Protein 5XCT (pdb70)

Nearest PDB structures (foldseek):
  5xct-assembly1_A  TM=1.006E+00  e=2.597E-31  Mus musculus
  5xcr-assembly1_A  TM=9.543E-01  e=3.567E-28  Mus musculus
  5xcr-assembly2_D  TM=8.203E-01  e=6.217E-28  Mus musculus
  2zpk-assembly1_H  TM=1.005E+00  e=4.178E-23  Mus musculus
  2zpk-assembly2_I  TM=1.004E+00  e=6.164E-23  Mus musculus

Solvent-accessible surface area: 16335 Å² total; per-residue (Å²): 187,53,106,6,71,9,36,39,18,46,30,36,107,66,46,76,83,7,132,0,26,0,106,7,58,34,42,88,11,26,66,3,0,0,0,0,0,8,30,55,92,90,100,10,6,87,7,0,0,12,5,35,4,156,68,33,91,55,73,57,14,132,133,14,133,66,43,8,46,17,37,46,73,64,117,26,30,25,0,18,0,54,0,69,80,3,93,79,94,4,31,0,13,0,0,0,0,39,1,12,23,0,0,10,41,24,1,57,0,0,31,0,18,6,14,62,28,75,46,81,107,73,0,123,95,76,77,61,125,74,0,72,155,88,15,104,40,12,52,88,101,29,89,107,50,7,85,106,15,92,98,86,4,97,79,71,41,84,19,6,73,72,2,39,147,73,136,214,29,88,9,78,17,54,90,60,47,86,4,32,73,53,88,81,17,54,0,20,0,115,10,70,88,43,50,5,64,86,72,16,44,0,0,0,1,17,20,59,97,58,23,61,4,60,4,6,1,4,21,11,103,84,109,8,98,82,17,47,106,46,6,57,8,43,64,80,153,86,45,0,0,0,25,0,84,18,0,68,21,55,2,88,10,53,0,7,0,0,0,5,36,100,90,67,7,23,18,0,54,8,0,129,3,58,8,99,61,58,86,71,97,130,54,2,92,99,76,72,49,113,70,0,93,139,96,36,126,42,16,51,88,74,16,92,29,16,7,68,15,28,102,15,77,7,92,20,92,62,65,6,2,71,45,1,46,149,66,139,112,28,80,12,24,109

Secondary structure (DSSP, 8-state):
--EEEEPPPEEE-TT--EEEEEEEESS-GGGS-EEEEEE-TTS-EEEEEEE-TTT--EEE-GGGTTTEEEEEEGGGTEEEEEE-S--GGG-EEEEEEE-SSS-SEE---EEEEE---TTHHHHTTS-HHHHHHHHHHHHHHHHHHHHHHHHHHHHHHHHHHHHHHT-/---EEE-SEEEE-TT-EEEEEEEETTS---GGG--EEEEEETTTEEEEEEETTTEEPTT--TTEEEEEETTEEEEEEES--GGG-EEEEEEEE-SS-EEE---EEEEESS----GGGGGS-HHHHHHHHHHHHHHHHHHHHHHHHHHHHHHHHHHHHHHT-/---S--

Structure (mmCIF, N/CA/C/O backbone):
data_5XCT
#
_entry.id   5XCT
#
_cell.length_a   49.100
_cell.length_b   55.159
_cell.length_c   62.484
_cell.angle_alpha   90.00
_cell.angle_beta   93.16
_cell.angle_gamma   90.00
#
_symmetry.space_group_name_H-M   'P 1 21 1'
#
loop_
_entity.id
_entity.type
_entity.pdbx_description
1 polymer 'VH(S112C)-SARAH chimera'
2 polymer VL-SARAH(S37C)chimera
3 polymer 'C8 peptide'
4 non-polymer 'CHLORIDE ION'
5 water water
#
loop_
_atom_site.group_PDB
_atom_site.id
_atom_site.type_symbol
_atom_site.label_atom_id
_atom_site.label_alt_id
_atom_site.label_comp_id
_atom_site.label_asym_id
_atom_site.label_entity_id
_atom_site.label_seq_id
_atom_site.pdbx_PDB_ins_code
_atom_site.Cartn_x
_atom_site.Cartn_y
_atom_site.Cartn_z
_atom_site.occupancy
_atom_site.B_iso_or_equiv
_atom_site.auth_seq_id
_atom_site.auth_comp_id
_atom_site.auth_asym_id
_atom_site.auth_atom_id
_atom_site.pdbx_PDB_model_num
ATOM 1 N N . GLN A 1 2 ? 12.780 17.739 5.650 1.00 44.16 1 GLN A N 1
ATOM 2 C CA . GLN A 1 2 ? 11.624 18.616 5.559 1.00 46.06 1 GLN A CA 1
ATOM 3 C C . GLN A 1 2 ? 10.347 17.886 5.976 1.00 38.95 1 GLN A C 1
ATOM 4 O O . GLN A 1 2 ? 9.421 18.507 6.492 1.00 42.85 1 GLN A O 1
ATOM 10 N N . ILE A 1 3 ? 10.294 16.572 5.752 1.00 28.74 2 ILE A N 1
ATOM 11 C CA . ILE A 1 3 ? 9.191 15.780 6.299 1.00 23.31 2 ILE A CA 1
ATOM 12 C C . ILE A 1 3 ? 9.365 15.642 7.801 1.00 19.24 2 ILE A C 1
ATOM 13 O O . ILE A 1 3 ? 10.431 15.227 8.291 1.00 20.68 2 ILE A O 1
ATOM 18 N N A GLN A 1 4 ? 8.320 15.997 8.543 0.56 17.40 3 GLN A N 1
ATOM 19 N N B GLN A 1 4 ? 8.314 15.976 8.543 0.44 17.94 3 GLN A N 1
ATOM 20 C CA A GLN A 1 4 ? 8.358 15.889 9.992 0.56 18.95 3 GLN A CA 1
ATOM 21 C CA B GLN A 1 4 ? 8.360 15.888 9.994 0.44 19.48 3 GLN A CA 1
ATOM 22 C C A GLN A 1 4 ? 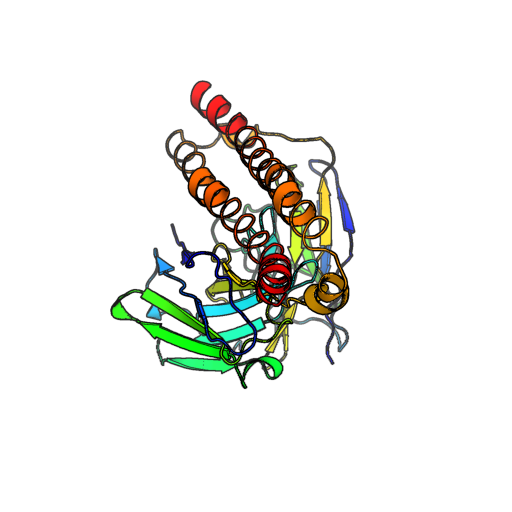7.050 15.314 10.506 0.56 15.90 3 GLN A C 1
ATOM 23 C C B GLN A 1 4 ? 7.049 15.339 10.526 0.44 16.03 3 GLN A C 1
ATOM 24 O O A GLN A 1 4 ? 5.973 15.628 9.988 0.56 16.08 3 GLN A O 1
ATOM 25 O O B GLN A 1 4 ? 5.970 15.693 10.039 0.44 16.02 3 GLN A O 1
ATOM 36 N N . LEU A 1 5 ? 7.152 14.474 11.530 1.00 13.44 4 LEU A N 1
ATOM 37 C CA . LEU A 1 5 ? 5.9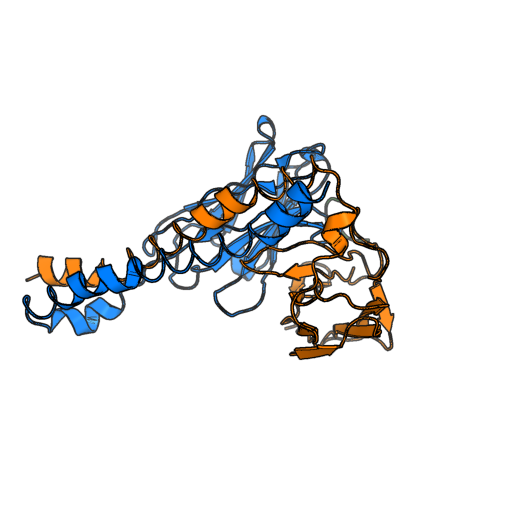93 13.986 12.271 1.00 12.55 4 LEU A CA 1
ATOM 38 C C . LEU A 1 5 ? 6.177 14.443 13.707 1.00 11.74 4 LEU A C 1
ATOM 39 O O . LEU A 1 5 ? 7.186 14.092 14.335 1.00 13.27 4 LEU A O 1
ATOM 44 N N . VAL A 1 6 ? 5.253 15.259 14.209 1.00 11.81 5 VAL A N 1
ATOM 45 C CA . VAL A 1 6 ? 5.392 15.847 15.536 1.00 12.32 5 VAL A CA 1
ATOM 46 C C . VAL A 1 6 ? 4.266 15.318 16.406 1.00 12.33 5 VAL A C 1
ATOM 47 O O . VAL A 1 6 ? 3.084 15.545 16.107 1.00 12.52 5 VAL A O 1
ATOM 51 N N . GLN A 1 7 ? 4.614 14.620 17.479 1.00 11.84 6 GLN A N 1
ATOM 52 C CA . GLN A 1 7 ? 3.612 14.027 18.348 1.00 12.37 6 GLN A CA 1
ATOM 53 C C . GLN A 1 7 ? 3.318 14.910 19.543 1.00 12.11 6 GLN A C 1
ATOM 54 O O . GLN A 1 7 ? 4.125 15.753 19.933 1.00 13.91 6 GLN A O 1
ATOM 60 N N . SER A 1 8 ? 2.149 14.691 20.125 1.00 12.84 7 SER A N 1
ATOM 61 C CA . SER A 1 8 ? 1.773 15.385 21.346 1.00 13.52 7 SER A CA 1
ATOM 62 C C . SER A 1 8 ? 2.640 14.936 22.529 1.00 14.16 7 SER A C 1
ATOM 63 O O . SER A 1 8 ? 3.349 13.923 22.490 1.00 14.20 7 SER A O 1
ATOM 66 N N . GLY A 1 9 ? 2.553 15.709 23.614 1.00 15.74 8 GLY A N 1
ATOM 67 C CA . GLY A 1 9 ? 3.441 15.553 24.755 1.00 16.73 8 GLY A CA 1
ATOM 68 C C . GLY A 1 9 ? 3.106 14.348 25.608 1.00 16.05 8 GLY A C 1
ATOM 69 O O . GLY A 1 9 ? 2.074 13.671 25.454 1.00 16.15 8 GLY A O 1
ATOM 70 N N . PRO A 1 10 ? 3.978 14.082 26.576 1.00 18.09 9 PRO A N 1
ATOM 71 C CA . PRO A 1 10 ? 3.774 12.926 27.457 1.00 18.90 9 PRO A CA 1
ATOM 72 C C . PRO A 1 10 ? 2.486 13.047 28.250 1.00 18.77 9 PRO A C 1
ATOM 73 O O . PRO A 1 10 ? 2.026 14.142 28.581 1.00 19.17 9 PRO A O 1
ATOM 77 N N . GLU A 1 11 ? 1.911 11.890 28.548 1.00 19.68 10 GLU A N 1
ATOM 78 C CA . GLU A 1 11 ? 0.664 11.803 29.288 1.00 21.40 10 GLU A CA 1
ATOM 79 C C . GLU A 1 11 ? 0.853 10.887 30.476 1.00 20.84 10 GLU A C 1
ATOM 80 O O . GLU A 1 11 ? 1.520 9.855 30.375 1.00 21.12 10 GLU A O 1
ATOM 86 N N . VAL A 1 12 ? 0.243 11.253 31.592 1.00 20.50 11 VAL A N 1
ATOM 87 C CA . VAL A 1 12 ? 0.246 10.418 32.778 1.00 22.05 11 VAL A CA 1
ATOM 88 C C . VAL A 1 12 ? -1.203 10.171 33.180 1.00 22.58 11 VAL A C 1
ATOM 89 O O . VAL A 1 12 ? -2.025 11.096 33.182 1.00 23.40 11 VAL A O 1
ATOM 93 N N . GLN A 1 13 ? -1.527 8.911 33.446 1.00 22.43 12 GLN A N 1
ATOM 94 C CA . GLN A 1 13 ? -2.915 8.519 33.643 1.00 23.26 12 GLN A CA 1
ATOM 95 C C . GLN A 1 13 ? -2.974 7.404 34.670 1.00 25.43 12 GLN A C 1
ATOM 96 O O . GLN A 1 13 ? -1.960 6.811 35.036 1.00 26.29 12 GLN A O 1
ATOM 102 N N . LYS A 1 14 ? -4.182 7.111 35.115 1.00 26.63 13 LYS A N 1
ATOM 103 C CA . LYS A 1 14 ? -4.429 6.004 36.022 1.00 27.70 13 LYS A CA 1
ATOM 104 C C . LYS A 1 14 ? -5.084 4.859 35.266 1.00 24.52 13 LYS A C 1
ATOM 105 O O . LYS A 1 14 ? -5.691 5.069 34.210 1.00 22.88 13 LYS A O 1
ATOM 111 N N . PRO A 1 15 ? -4.962 3.628 35.763 1.00 24.17 14 PRO A N 1
ATOM 112 C CA . PRO A 1 15 ? -5.605 2.493 35.095 1.00 23.92 14 PRO A CA 1
ATOM 113 C C . PRO A 1 15 ? -7.090 2.748 34.885 1.00 23.25 14 PRO A C 1
ATOM 114 O O . PRO A 1 15 ? -7.765 3.340 35.731 1.00 23.79 14 PRO A O 1
ATOM 118 N N . GLY A 1 16 ? -7.600 2.294 33.736 1.00 23.40 15 GLY A N 1
ATOM 119 C CA . GLY A 1 16 ? -8.987 2.479 33.380 1.00 23.11 15 GLY A CA 1
ATOM 120 C C . GLY A 1 16 ? -9.291 3.748 32.616 1.00 23.88 15 GLY A C 1
ATOM 121 O O . GLY A 1 16 ? -10.387 3.866 32.060 1.00 24.29 15 GLY A O 1
ATOM 122 N N . GLU A 1 17 ? -8.362 4.696 32.556 1.00 23.95 16 GLU A N 1
ATOM 123 C CA . GLU A 1 17 ? -8.611 5.942 31.843 1.00 25.43 16 GLU A CA 1
ATOM 124 C C . GLU A 1 17 ? -8.347 5.787 30.342 1.00 23.15 16 GLU A C 1
ATOM 125 O O . GLU A 1 17 ? -7.945 4.727 29.853 1.00 21.29 16 GLU A O 1
ATOM 131 N N . THR A 1 18 ? -8.592 6.866 29.598 1.00 22.54 17 THR A N 1
ATOM 132 C CA . THR A 1 18 ? -8.412 6.903 28.150 1.00 21.75 17 THR A CA 1
ATOM 133 C C . THR A 1 18 ? -7.441 8.023 27.798 1.00 20.83 17 THR A C 1
ATOM 134 O O . THR A 1 18 ? -7.427 9.073 28.451 1.00 23.47 17 THR A O 1
ATOM 138 N N . VAL A 1 19 ? -6.609 7.792 26.780 1.00 18.11 18 VAL A N 1
ATOM 139 C CA . VAL A 1 19 ? -5.710 8.814 26.266 1.00 17.62 18 VAL A CA 1
ATOM 140 C C . VAL A 1 19 ? -5.848 8.914 24.749 1.00 15.52 18 VAL A C 1
ATOM 141 O O . VAL A 1 19 ? -6.231 7.956 24.069 1.00 15.88 18 VAL A O 1
ATOM 145 N N . ARG A 1 20 ? -5.548 10.099 24.225 1.00 15.46 19 ARG A N 1
ATOM 146 C CA . ARG A 1 20 ? -5.496 10.334 22.790 1.00 14.88 19 ARG A CA 1
ATOM 147 C C . ARG A 1 20 ? -4.153 10.974 22.478 1.00 15.67 19 ARG A C 1
ATOM 148 O O . ARG A 1 20 ? -3.807 12.005 23.058 1.00 18.78 19 ARG A O 1
ATOM 156 N N . ILE A 1 21 ? -3.390 10.351 21.591 1.00 14.02 20 ILE A N 1
ATOM 157 C CA . ILE A 1 21 ? -2.070 10.832 21.180 1.00 13.45 20 ILE A CA 1
ATOM 158 C C . ILE A 1 21 ? -2.206 11.348 19.759 1.00 13.26 20 ILE A C 1
ATOM 159 O O . ILE A 1 21 ? -2.819 10.684 18.923 1.00 13.69 20 ILE A O 1
ATOM 164 N N A SER A 1 22 ? -1.636 12.514 19.475 0.79 12.60 21 SER A N 1
ATOM 165 N N B SER A 1 22 ? -1.612 12.504 19.485 0.21 12.79 21 SER A N 1
ATOM 166 C CA A SER A 1 22 ? -1.685 13.037 18.118 0.79 12.58 21 SER A CA 1
ATOM 167 C CA B SER A 1 22 ? -1.632 13.094 18.157 0.21 13.45 21 SER A CA 1
ATOM 168 C C A SER A 1 22 ? -0.319 12.974 17.448 0.79 11.78 21 SER A C 1
ATOM 169 C C B SER A 1 22 ? -0.307 12.865 17.443 0.21 12.77 21 SER A C 1
ATOM 170 O O A SER A 1 22 ? 0.741 12.992 18.100 0.79 11.99 21 SER A O 1
ATOM 171 O O B SER A 1 22 ? 0.741 12.650 18.062 0.21 12.50 21 SER A O 1
ATOM 176 N N . CYS A 1 23 ? -0.371 12.931 16.116 1.00 11.53 22 CYS A N 1
ATOM 177 C CA . CYS A 1 23 ? 0.805 12.855 15.255 1.00 12.11 22 CYS A CA 1
ATOM 178 C C . CYS A 1 23 ? 0.513 13.800 14.096 1.00 12.50 22 CYS A C 1
ATOM 179 O O . CYS A 1 23 ? -0.297 13.471 13.220 1.00 12.57 22 CYS A O 1
ATOM 182 N N A LYS A 1 24 ? 1.142 14.974 14.095 0.71 11.99 23 LYS A N 1
ATOM 183 N N B LYS A 1 24 ? 1.163 14.961 14.082 0.29 14.50 23 LYS A N 1
ATOM 184 C CA A LYS A 1 24 ? 0.912 15.987 13.073 0.71 13.81 23 LYS A CA 1
ATOM 185 C CA B LYS A 1 24 ? 0.918 15.987 13.076 0.29 17.49 23 LYS A CA 1
ATOM 186 C C A LYS A 1 24 ? 2.008 15.881 12.024 0.71 12.52 23 LYS A C 1
ATOM 187 C C B LYS A 1 24 ? 2.010 15.923 12.018 0.29 14.70 23 LYS A C 1
ATOM 188 O O A LYS A 1 24 ? 3.203 15.950 12.352 0.71 12.59 23 LYS A O 1
ATOM 189 O O B LYS A 1 24 ? 3.201 16.059 12.334 0.29 13.71 23 LYS A O 1
ATOM 200 N N . ALA A 1 25 ? 1.604 15.722 10.769 1.00 13.16 24 ALA A N 1
ATOM 201 C CA . ALA A 1 25 ? 2.529 15.492 9.673 1.00 14.03 24 ALA A CA 1
ATOM 202 C C . ALA A 1 25 ? 2.727 16.772 8.880 1.00 15.87 24 ALA A C 1
ATOM 203 O O . ALA A 1 25 ? 1.786 17.543 8.679 1.00 16.90 24 ALA A O 1
ATOM 205 N N . SER A 1 26 ? 3.946 16.980 8.407 1.00 16.17 25 SER A N 1
ATOM 206 C CA . SER A 1 26 ? 4.212 18.074 7.487 1.00 18.52 25 SER A CA 1
ATOM 207 C C . SER A 1 26 ? 5.265 17.653 6.476 1.00 19.35 25 SER A C 1
ATOM 208 O O . SER A 1 26 ? 6.023 16.704 6.696 1.00 19.28 25 SER A O 1
ATOM 211 N N . GLY A 1 27 ? 5.275 18.362 5.349 1.00 20.97 26 GLY A N 1
ATOM 212 C CA . GLY A 1 27 ? 6.297 18.201 4.334 1.00 20.89 26 GLY A CA 1
ATOM 213 C C . GLY A 1 27 ? 5.984 17.204 3.240 1.00 22.16 26 GLY A C 1
ATOM 214 O O . GLY A 1 27 ? 6.856 16.949 2.391 1.00 25.52 26 GLY A O 1
ATOM 215 N N . TYR A 1 28 ? 4.773 16.655 3.216 1.00 21.51 27 TYR A N 1
ATOM 216 C CA . TYR A 1 28 ? 4.312 15.771 2.160 1.00 20.59 27 TYR A CA 1
ATOM 217 C C . TYR A 1 28 ? 2.792 15.825 2.176 1.00 20.43 27 TYR A C 1
ATOM 218 O O . TYR A 1 28 ? 2.187 16.318 3.127 1.00 21.49 27 TYR A O 1
ATOM 227 N N . THR A 1 29 ? 2.178 15.286 1.125 1.00 20.63 28 THR A N 1
ATOM 228 C CA . THR A 1 29 ? 0.722 15.266 1.033 1.00 19.99 28 THR A CA 1
ATOM 229 C C . THR A 1 29 ? 0.202 14.201 1.997 1.00 18.04 28 THR A C 1
ATOM 230 O O . THR A 1 29 ? 0.395 13.008 1.763 1.00 19.31 28 THR A O 1
ATOM 234 N N . PHE A 1 30 ? -0.489 14.631 3.066 1.00 18.42 29 PHE A N 1
ATOM 235 C CA . PHE A 1 30 ? -0.855 13.736 4.170 1.00 17.70 29 PHE A CA 1
ATOM 236 C C . PHE A 1 30 ? -1.574 12.480 3.698 1.00 17.75 29 PHE A C 1
ATOM 237 O O . PHE A 1 30 ? -1.329 11.384 4.212 1.00 16.97 29 PHE A O 1
ATOM 245 N N . THR A 1 31 ? -2.446 12.616 2.708 1.00 18.46 30 THR A N 1
ATOM 246 C CA . THR A 1 31 ? -3.329 11.532 2.302 1.00 20.69 30 THR A CA 1
ATOM 247 C C . THR A 1 31 ? -2.703 10.534 1.336 1.00 23.07 30 THR A C 1
ATOM 248 O O . THR A 1 31 ? -3.408 9.624 0.879 1.00 24.73 30 THR A O 1
ATOM 252 N N . THR A 1 32 ? -1.420 10.637 1.026 1.00 22.62 31 THR A N 1
ATOM 253 C CA . THR A 1 32 ? -0.846 9.767 0.006 1.00 19.75 31 THR A CA 1
ATOM 254 C C . THR A 1 32 ? -0.039 8.609 0.564 1.00 17.47 31 THR A C 1
ATOM 255 O O . THR A 1 32 ? 0.346 7.721 -0.204 1.00 18.14 31 THR A O 1
ATOM 259 N N . ALA A 1 33 ? 0.235 8.597 1.868 1.00 15.27 32 ALA A N 1
ATOM 260 C CA . ALA A 1 33 ? 0.970 7.491 2.456 1.00 13.13 32 ALA A CA 1
ATOM 261 C C . ALA A 1 33 ? 0.368 7.142 3.804 1.00 11.73 32 ALA A C 1
ATOM 262 O O . ALA A 1 33 ? -0.078 8.025 4.550 1.00 13.12 32 ALA A O 1
ATOM 264 N N . GLY A 1 34 ? 0.366 5.848 4.108 1.00 11.15 33 GLY A N 1
ATOM 265 C CA . GLY A 1 34 ? -0.235 5.384 5.342 1.00 11.79 33 GLY A CA 1
ATOM 266 C C . GLY A 1 34 ? 0.577 5.754 6.573 1.00 11.21 33 GLY A C 1
ATOM 267 O O . GLY A 1 34 ? 1.792 6.024 6.514 1.00 11.28 33 GLY A O 1
ATOM 268 N N . MET A 1 35 ? -0.102 5.762 7.723 1.00 11.25 34 MET A N 1
ATOM 269 C CA . MET A 1 35 ? 0.518 6.072 9.004 1.00 10.68 34 MET A CA 1
ATOM 270 C C . MET A 1 35 ? 0.494 4.831 9.871 1.00 10.61 34 MET A C 1
ATOM 271 O O . MET A 1 35 ? -0.576 4.270 10.122 1.00 11.65 34 MET A O 1
ATOM 276 N N . GLN A 1 36 ? 1.667 4.429 10.342 1.00 10.40 35 GLN A N 1
ATOM 277 C CA . GLN A 1 36 ? 1.812 3.304 11.248 1.00 10.82 35 GLN A CA 1
ATOM 278 C C . GLN A 1 36 ? 1.912 3.810 12.679 1.00 10.14 35 GLN A C 1
ATOM 279 O O . GLN A 1 36 ? 2.327 4.948 12.938 1.00 10.75 35 GLN A O 1
ATOM 285 N N . TRP A 1 37 ? 1.584 2.918 13.617 1.00 10.59 36 TRP A N 1
ATOM 286 C CA . TRP A 1 37 ? 1.771 3.174 15.037 1.00 10.60 36 TRP A CA 1
ATOM 287 C C . TRP A 1 37 ? 2.531 2.009 15.654 1.00 10.20 36 TRP A C 1
ATOM 288 O O . TRP A 1 37 ? 2.295 0.847 15.319 1.00 10.72 36 TRP A O 1
ATOM 299 N N . VAL A 1 38 ? 3.435 2.341 16.568 1.00 10.67 37 VAL A N 1
ATOM 300 C CA . VAL A 1 38 ? 4.377 1.402 17.191 1.00 11.94 37 VAL A CA 1
ATOM 301 C C . VAL A 1 38 ? 4.437 1.676 18.687 1.00 12.53 37 VAL A C 1
ATOM 302 O O . VAL A 1 38 ? 4.433 2.835 19.113 1.00 12.49 37 VAL A O 1
ATOM 306 N N . GLN A 1 39 ? 4.536 0.607 19.478 1.00 12.85 38 GLN A N 1
ATOM 307 C CA . GLN A 1 39 ? 4.690 0.699 20.921 1.00 13.47 38 GLN A CA 1
ATOM 308 C C . GLN A 1 39 ? 6.078 0.223 21.320 1.00 14.71 38 GLN A C 1
ATOM 309 O O . GLN A 1 39 ? 6.511 -0.858 20.902 1.00 15.40 38 GLN A O 1
ATOM 315 N N . LYS A 1 40 ? 6.751 0.994 22.178 1.00 15.53 39 LYS A N 1
ATOM 316 C CA . LYS A 1 40 ? 8.034 0.567 22.734 1.00 16.75 39 LYS A CA 1
ATOM 317 C C . LYS A 1 40 ? 7.920 0.570 24.256 1.00 17.92 39 LYS A C 1
ATOM 318 O O . LYS A 1 40 ? 7.945 1.627 24.886 1.00 18.59 39 LYS A O 1
ATOM 324 N N . MET A 1 41 ? 7.737 -0.605 24.840 1.00 22.39 40 MET A N 1
ATOM 325 C CA . MET A 1 41 ? 7.649 -0.663 26.291 1.00 25.77 40 MET A CA 1
ATOM 326 C C . MET A 1 41 ? 9.037 -0.454 26.901 1.00 28.51 40 MET A C 1
ATOM 327 O O . MET A 1 41 ? 10.049 -0.735 26.257 1.00 28.95 40 MET A O 1
ATOM 332 N N . PRO A 1 42 ? 9.111 0.087 28.118 1.00 33.33 41 PRO A N 1
ATOM 333 C CA . PRO A 1 42 ? 10.412 0.514 28.654 1.00 38.42 41 PRO A CA 1
ATOM 334 C C . PRO A 1 42 ? 11.417 -0.627 28.709 1.00 47.31 41 PRO A C 1
ATOM 335 O O . PRO A 1 42 ? 11.107 -1.731 29.164 1.00 46.41 41 PRO A O 1
ATOM 339 N N . GLY A 1 43 ? 12.626 -0.347 28.216 1.00 52.08 42 GLY A N 1
ATOM 340 C CA . GLY A 1 43 ? 13.700 -1.316 28.155 1.00 54.75 42 GLY A CA 1
ATOM 341 C C . GLY A 1 43 ? 13.552 -2.399 27.111 1.00 58.98 42 GLY A C 1
ATOM 342 O O . GLY A 1 43 ? 14.520 -3.126 26.859 1.00 60.97 42 GLY A O 1
ATOM 343 N N . LYS A 1 44 ? 12.391 -2.526 26.486 1.00 56.90 43 LYS A N 1
ATOM 344 C CA . LYS A 1 44 ? 12.088 -3.627 25.588 1.00 56.49 43 LYS A CA 1
ATOM 345 C C . LYS A 1 44 ? 12.034 -3.116 24.147 1.00 49.44 43 LYS A C 1
ATOM 346 O O . LYS A 1 44 ? 12.186 -1.920 23.871 1.00 49.83 43 LYS A O 1
ATOM 352 N N . SER A 1 45 ? 11.843 -4.050 23.222 1.00 42.70 44 SER A N 1
ATOM 353 C CA . SER A 1 45 ? 11.808 -3.738 21.805 1.00 38.19 44 SER A CA 1
ATOM 354 C C . SER A 1 45 ? 10.423 -3.276 21.366 1.00 32.69 44 SER A C 1
ATOM 355 O O . SER A 1 45 ? 9.562 -2.895 22.169 1.00 31.87 44 SER A O 1
ATOM 358 N N . LEU A 1 46 ? 10.208 -3.313 20.078 1.00 26.45 45 LEU A N 1
ATOM 359 C CA . LEU A 1 46 ? 9.091 -2.613 19.493 1.00 21.05 45 LEU A CA 1
ATOM 360 C C . LEU A 1 46 ? 8.013 -3.599 19.088 1.00 18.13 45 LEU A C 1
ATOM 361 O O . LEU A 1 46 ? 8.299 -4.744 18.734 1.00 17.41 45 LEU A O 1
ATOM 366 N N A LYS A 1 47 ? 6.764 -3.144 19.165 0.75 16.10 46 LYS A N 1
ATOM 367 N N B LYS A 1 47 ? 6.769 -3.132 19.144 0.25 18.24 46 LYS A N 1
ATOM 368 C CA A LYS A 1 47 ? 5.613 -3.889 18.669 0.75 16.83 46 LYS A CA 1
ATOM 369 C CA B LYS A 1 47 ? 5.622 -3.890 18.671 0.25 19.82 46 LYS A CA 1
ATOM 370 C C A LYS A 1 47 ? 4.814 -2.999 17.733 0.75 14.43 46 LYS A C 1
ATOM 371 C C B LYS A 1 47 ? 4.803 -3.007 17.744 0.25 16.09 46 LYS A C 1
ATOM 372 O O A LYS A 1 47 ? 4.535 -1.838 18.053 0.75 13.13 46 LYS A O 1
ATOM 373 O O B LYS A 1 47 ? 4.507 -1.855 18.078 0.25 14.73 46 LYS A O 1
ATOM 384 N N . TRP A 1 48 ? 4.461 -3.542 16.577 1.00 13.95 47 TRP A N 1
ATOM 385 C CA . TRP A 1 48 ? 3.571 -2.849 15.656 1.00 12.79 47 TRP A CA 1
ATOM 386 C C . TRP A 1 48 ? 2.137 -2.878 16.179 1.00 12.01 47 TRP A C 1
ATOM 387 O O . TRP A 1 48 ? 1.611 -3.941 16.523 1.00 13.45 47 TRP A O 1
ATOM 398 N N . ILE A 1 49 ? 1.513 -1.708 16.236 1.00 11.61 48 ILE A N 1
ATOM 399 C CA . ILE A 1 49 ? 0.112 -1.611 16.633 1.00 11.45 48 ILE A CA 1
ATOM 400 C C . ILE A 1 49 ? -0.817 -1.759 15.427 1.00 11.56 48 ILE A C 1
ATOM 401 O O . ILE A 1 49 ? -1.900 -2.355 15.531 1.00 12.65 48 ILE A O 1
ATOM 406 N N . GLY A 1 50 ? -0.442 -1.177 14.303 1.00 11.14 49 GLY A N 1
ATOM 407 C CA . GLY A 1 50 ? -1.253 -1.224 13.105 1.00 11.25 49 GLY A CA 1
ATOM 408 C C . GLY A 1 50 ? -0.927 -0.036 12.220 1.00 10.84 49 GLY A C 1
ATOM 409 O O . GLY A 1 50 ? -0.018 0.743 12.514 1.00 11.06 49 GLY A O 1
ATOM 410 N N . TRP A 1 51 ? -1.705 0.107 11.136 1.00 10.11 50 TRP A N 1
ATOM 411 C CA . TRP A 1 51 ? -1.647 1.304 10.314 1.00 10.69 50 TRP A CA 1
ATOM 412 C C . TRP A 1 51 ? -3.044 1.835 10.056 1.00 9.76 50 TRP A C 1
ATOM 413 O O . TRP A 1 51 ? -4.053 1.138 10.234 1.00 10.21 50 TRP A O 1
ATOM 424 N N . ILE A 1 52 ? -3.092 3.051 9.547 1.00 10.56 51 ILE A N 1
ATOM 425 C CA . ILE A 1 52 ? -4.318 3.577 8.985 1.00 11.05 51 ILE A CA 1
ATOM 426 C C . ILE A 1 52 ? -4.001 4.138 7.605 1.00 11.20 51 ILE A C 1
ATOM 427 O O . ILE A 1 52 ? -3.006 4.850 7.409 1.00 11.29 51 ILE A O 1
ATOM 432 N N . ASN A 1 53 ? -4.837 3.781 6.639 1.00 11.11 52 ASN A N 1
ATOM 433 C CA . ASN A 1 53 ? -4.730 4.303 5.288 1.00 11.90 52 ASN A CA 1
ATOM 434 C C . ASN A 1 53 ? -5.314 5.704 5.297 1.00 11.98 52 ASN A C 1
ATOM 435 O O . ASN A 1 53 ? -6.474 5.891 5.684 1.00 14.81 52 ASN A O 1
ATOM 440 N N . THR A 1 54 A -4.518 6.690 4.922 1.00 13.08 52 THR A N 1
ATOM 441 C CA . THR A 1 54 A -4.942 8.075 5.028 1.00 15.23 52 THR A CA 1
ATOM 442 C C . THR A 1 54 A -5.770 8.544 3.839 1.00 18.26 52 THR A C 1
ATOM 443 O O . THR A 1 54 A -6.355 9.629 3.912 1.00 20.85 52 THR A O 1
ATOM 447 N N . ARG A 1 55 ? -5.837 7.745 2.770 1.00 18.90 53 ARG A N 1
ATOM 448 C CA . ARG A 1 55 ? -6.699 8.019 1.621 1.00 23.97 53 ARG A CA 1
ATOM 449 C C . ARG A 1 55 ? -8.097 7.480 1.856 1.00 21.65 53 ARG A C 1
ATOM 450 O O . ARG A 1 55 ? -9.084 8.179 1.620 1.00 23.70 53 ARG A O 1
ATOM 458 N N . SER A 1 56 ? -8.202 6.248 2.345 1.00 19.83 54 SER A N 1
ATOM 459 C CA . SER A 1 56 ? -9.495 5.605 2.509 1.00 19.29 54 SER A CA 1
ATOM 460 C C . SER A 1 56 ? -9.998 5.623 3.939 1.00 18.97 54 SER A C 1
ATOM 461 O O . SER A 1 56 ? -11.185 5.354 4.164 1.00 20.64 54 SER A O 1
ATOM 464 N N . GLY A 1 57 ? -9.138 5.909 4.910 1.00 17.15 55 GLY A N 1
ATOM 465 C CA . GLY A 1 57 ? -9.492 5.828 6.305 1.00 16.08 55 GLY A CA 1
ATOM 466 C C . GLY A 1 57 ? -9.519 4.425 6.878 1.00 14.09 55 GLY A C 1
ATOM 467 O O . GLY A 1 57 ? -9.874 4.274 8.053 1.00 14.54 55 GLY A O 1
ATOM 468 N N . VAL A 1 58 ? -9.205 3.396 6.093 1.00 13.12 56 VAL A N 1
ATOM 469 C CA . VAL A 1 58 ? -9.359 2.013 6.554 1.00 13.15 56 VAL A CA 1
ATOM 470 C C . VAL A 1 58 ? -8.132 1.626 7.374 1.00 11.68 56 VAL A C 1
ATOM 471 O O . VAL A 1 58 ? -6.998 1.767 6.883 1.00 11.54 56 VAL A O 1
ATOM 475 N N . PRO A 1 59 ? -8.308 1.125 8.591 1.00 11.86 57 PRO A N 1
ATOM 476 C CA . PRO A 1 59 ? -7.159 0.722 9.416 1.00 12.33 57 PRO A CA 1
ATOM 477 C C . PRO A 1 59 ? -6.868 -0.756 9.267 1.00 11.96 57 PRO A C 1
ATOM 478 O O . PRO A 1 59 ? -7.697 -1.550 8.797 1.00 14.16 57 PRO A O 1
ATOM 482 N N . LYS A 1 60 ? -5.682 -1.141 9.722 1.00 12.02 58 LYS A N 1
ATOM 483 C CA . LYS A 1 60 ? -5.328 -2.533 9.945 1.00 13.29 58 LYS A CA 1
ATOM 484 C C . LYS A 1 60 ? -4.653 -2.612 11.300 1.00 12.15 58 LYS A C 1
ATOM 485 O O . LYS A 1 60 ? -3.723 -1.852 11.565 1.00 13.14 58 LYS A O 1
ATOM 491 N N . TYR A 1 61 ? -5.098 -3.540 12.142 1.00 12.59 59 TYR A N 1
ATOM 492 C CA . TYR A 1 61 ? -4.614 -3.645 13.512 1.00 13.24 59 TYR A CA 1
ATOM 493 C C . TYR A 1 61 ? -3.864 -4.949 13.738 1.00 14.06 59 TYR A C 1
ATOM 494 O O . TYR A 1 61 ? -4.232 -6.000 13.208 1.00 14.74 59 TYR A O 1
ATOM 503 N N . ALA A 1 62 ? -2.844 -4.878 14.591 1.00 14.86 60 ALA A N 1
ATOM 504 C CA . ALA A 1 62 ? -2.277 -6.080 15.195 1.00 16.26 60 ALA A CA 1
ATOM 505 C C . ALA A 1 62 ? -3.258 -6.663 16.204 1.00 18.47 60 ALA A C 1
ATOM 506 O O . ALA A 1 62 ? -3.917 -5.932 16.947 1.00 17.82 60 ALA A O 1
ATOM 508 N N . GLU A 1 63 ? -3.278 -7.993 16.287 1.00 24.71 61 GLU A N 1
ATOM 509 C CA . GLU A 1 63 ? -4.298 -8.702 17.061 1.00 33.20 61 GLU A CA 1
ATOM 510 C C . GLU A 1 63 ? -4.337 -8.279 18.525 1.00 33.54 61 GLU A C 1
ATOM 511 O O . GLU A 1 63 ? -5.417 -8.044 19.083 1.00 31.96 61 GLU A O 1
ATOM 517 N N . ASP A 1 64 ? -3.175 -8.193 19.172 1.00 36.35 62 ASP A N 1
ATOM 518 C CA . ASP A 1 64 ? -3.125 -7.875 20.597 1.00 37.35 62 ASP A CA 1
ATOM 519 C C . ASP A 1 64 ? -3.581 -6.458 20.908 1.00 31.51 62 ASP A C 1
ATOM 520 O O . ASP A 1 64 ? -3.832 -6.144 22.078 1.00 31.62 62 ASP A O 1
ATOM 525 N N . PHE A 1 65 ? -3.689 -5.598 19.903 1.00 23.49 63 PHE A N 1
ATOM 526 C CA . PHE A 1 65 ? -4.012 -4.204 20.136 1.00 18.20 63 PHE A CA 1
ATOM 527 C C . PHE A 1 65 ? -5.442 -3.827 19.745 1.00 17.55 63 PHE A C 1
ATOM 528 O O . PHE A 1 65 ? -5.897 -2.744 20.104 1.00 19.61 63 PHE A O 1
ATOM 536 N N . LYS A 1 66 ? -6.166 -4.672 19.011 1.00 19.39 64 LYS A N 1
ATOM 537 C CA . LYS A 1 66 ? -7.445 -4.232 18.443 1.00 20.66 64 LYS A CA 1
ATOM 538 C C . LYS A 1 66 ? -8.536 -3.958 19.487 1.00 16.99 64 LYS A C 1
ATOM 539 O O . LYS A 1 66 ? -9.465 -3.180 19.210 1.00 18.24 64 LYS A O 1
ATOM 545 N N . GLY A 1 67 ? -8.453 -4.560 20.671 1.00 16.45 65 GLY A N 1
ATOM 546 C CA . GLY A 1 67 ? -9.513 -4.375 21.651 1.00 16.22 65 GLY A CA 1
ATOM 547 C C . GLY A 1 67 ? -9.563 -2.986 22.268 1.00 15.76 65 GLY A C 1
ATOM 548 O O . GLY A 1 67 ? -10.643 -2.491 22.611 1.00 17.43 65 GLY A O 1
ATOM 549 N N . ARG A 1 68 ? -8.409 -2.373 22.502 1.00 14.32 66 ARG A N 1
ATOM 550 C CA . ARG A 1 68 ? -8.376 -1.111 23.231 1.00 14.67 66 ARG A CA 1
ATOM 551 C C . ARG A 1 68 ? -7.612 -0.013 22.517 1.00 14.32 66 ARG A C 1
ATOM 552 O O . ARG A 1 68 ? -7.447 1.071 23.092 1.00 16.38 66 ARG A O 1
ATOM 560 N N . PHE A 1 69 ? -7.108 -0.268 21.319 1.00 13.34 67 PHE A N 1
ATOM 561 C CA . PHE A 1 69 ? -6.320 0.700 20.575 1.00 13.48 67 PHE A CA 1
ATOM 562 C C . PHE A 1 69 ? -7.045 0.995 19.273 1.00 13.09 67 PHE A C 1
ATOM 563 O O . PHE A 1 69 ? -7.463 0.066 18.573 1.00 14.63 67 PHE A O 1
ATOM 571 N N . ALA A 1 70 ? -7.219 2.278 18.969 1.00 12.33 68 ALA A N 1
ATOM 572 C CA . ALA A 1 70 ? -7.965 2.674 17.782 1.00 12.68 68 ALA A CA 1
ATOM 573 C C . ALA A 1 70 ? -7.291 3.864 17.129 1.00 12.34 68 ALA A C 1
ATOM 574 O O . ALA A 1 70 ? -6.769 4.738 17.810 1.00 14.60 68 ALA A O 1
ATOM 576 N N . PHE A 1 71 ? -7.341 3.905 15.803 1.00 11.44 69 PHE A N 1
ATOM 577 C CA . PHE A 1 71 ? -6.771 4.992 15.021 1.00 11.17 69 PHE A CA 1
ATOM 578 C C . PHE A 1 71 ? -7.879 5.887 14.486 1.00 11.22 69 PHE A C 1
ATOM 579 O O . PHE A 1 71 ? -8.983 5.426 14.160 1.00 13.16 69 PHE A O 1
ATOM 587 N N . SER A 1 72 ? -7.580 7.175 14.354 1.00 11.40 70 SER A N 1
ATOM 588 C CA . SER A 1 72 ? -8.477 8.063 13.618 1.00 11.70 70 SER A CA 1
ATOM 589 C C . SER A 1 72 ? -7.637 9.106 12.903 1.00 11.65 70 SER A C 1
ATOM 590 O O . SER A 1 72 ? -6.414 9.215 13.104 1.00 12.26 70 SER A O 1
ATOM 593 N N . LEU A 1 73 ? -8.316 9.887 12.074 1.00 12.80 71 LEU A N 1
ATOM 594 C CA . LEU A 1 73 ? -7.684 10.914 11.269 1.00 13.71 71 LEU A CA 1
ATOM 595 C C . LEU A 1 73 ? -8.435 12.215 11.437 1.00 14.50 71 LEU A C 1
ATOM 596 O O . LEU A 1 73 ? -9.654 12.215 11.571 1.00 16.61 71 LEU A O 1
ATOM 601 N N . GLU A 1 74 ? -7.703 13.323 11.395 1.00 15.13 72 GLU A N 1
ATOM 602 C CA . GLU A 1 74 ? -8.261 14.647 11.115 1.00 16.97 72 GLU A CA 1
ATOM 603 C C . GLU A 1 74 ? -7.526 15.116 9.867 1.00 17.13 72 GLU A C 1
ATOM 604 O O . GLU A 1 74 ? -6.522 15.835 9.943 1.00 17.28 72 GLU A O 1
ATOM 610 N N . THR A 1 75 ? -8.036 14.691 8.708 1.00 18.94 73 THR A N 1
ATOM 611 C CA . THR A 1 75 ? -7.299 14.833 7.457 1.00 20.56 73 THR A CA 1
ATOM 612 C C . THR A 1 75 ? -7.030 16.294 7.124 1.00 21.45 73 THR A C 1
ATOM 613 O O . THR A 1 75 ? -5.931 16.642 6.669 1.00 21.64 73 THR A O 1
ATOM 617 N N . SER A 1 76 ? -8.006 17.168 7.380 1.00 22.61 74 SER A N 1
ATOM 618 C CA . SER A 1 76 ? -7.844 18.579 7.049 1.00 24.91 74 SER A CA 1
ATOM 619 C C . SER A 1 76 ? -6.715 19.229 7.832 1.00 24.86 74 SER A C 1
ATOM 620 O O . SER A 1 76 ? -6.155 20.232 7.370 1.00 27.11 74 SER A O 1
ATOM 623 N N . ALA A 1 77 ? -6.367 18.679 8.995 1.00 21.98 75 ALA A N 1
ATOM 624 C CA . ALA A 1 77 ? -5.291 19.193 9.827 1.00 20.38 75 ALA A CA 1
ATOM 625 C C . ALA A 1 77 ? -4.006 18.392 9.686 1.00 18.56 75 ALA A C 1
ATOM 626 O O . ALA A 1 77 ? -3.017 18.701 10.366 1.00 18.62 75 ALA A O 1
ATOM 628 N N . SER A 1 78 ? -3.997 17.358 8.845 1.00 16.05 76 SER A N 1
ATOM 629 C CA . SER A 1 78 ? -2.830 16.472 8.703 1.00 15.37 76 SER A CA 1
ATOM 630 C C . SER A 1 78 ? -2.442 15.806 10.016 1.00 13.58 76 SER A C 1
ATOM 631 O O . SER A 1 78 ? -1.250 15.664 10.335 1.00 14.06 76 SER A O 1
ATOM 634 N N . ILE A 1 79 ? -3.444 15.378 10.782 1.00 13.25 77 ILE A N 1
ATOM 635 C CA . ILE A 1 79 ? -3.211 14.737 12.068 1.00 13.19 77 ILE A CA 1
ATOM 636 C C . ILE A 1 79 ? -3.732 13.312 12.029 1.00 12.24 77 ILE A C 1
ATOM 637 O O . ILE A 1 79 ? -4.866 13.072 11.591 1.00 13.13 77 ILE A O 1
ATOM 642 N N . ALA A 1 80 ? -2.916 12.378 12.510 1.00 11.88 78 ALA A N 1
ATOM 643 C CA . ALA A 1 80 ? -3.350 11.029 12.847 1.00 12.14 78 ALA A CA 1
ATOM 644 C C . ALA A 1 80 ? -3.391 10.904 14.366 1.00 11.37 78 ALA A C 1
ATOM 645 O O . ALA A 1 80 ? -2.485 11.393 15.057 1.00 12.48 78 ALA A O 1
ATOM 647 N N . TYR A 1 81 ? -4.408 10.213 14.896 1.00 10.92 79 TYR A N 1
ATOM 648 C CA . TYR A 1 81 ? -4.553 10.016 16.333 1.00 11.70 79 TYR A CA 1
ATOM 649 C C . TYR A 1 81 ? -4.501 8.538 16.690 1.00 10.86 79 TYR A C 1
ATOM 650 O O . TYR A 1 81 ? -4.976 7.668 15.940 1.00 11.26 79 TYR A O 1
ATOM 659 N N . LEU A 1 82 ? -3.947 8.275 17.878 1.00 10.82 80 LEU A N 1
ATOM 660 C CA . LEU A 1 82 ? -4.000 6.971 18.522 1.00 11.88 80 LEU A CA 1
ATOM 661 C C . LEU A 1 82 ? -4.801 7.110 19.803 1.00 11.92 80 LEU A C 1
ATOM 662 O O . LEU A 1 82 ? -4.479 7.942 20.656 1.00 12.21 80 LEU A O 1
ATOM 667 N N . HIS A 1 83 ? -5.836 6.296 19.933 1.00 12.06 81 HIS A N 1
ATOM 668 C CA . HIS A 1 83 ? -6.711 6.301 21.097 1.00 12.94 81 HIS A CA 1
ATOM 669 C C . HIS A 1 83 ? -6.485 5.015 21.870 1.00 12.64 81 HIS A C 1
ATOM 670 O O . HIS A 1 83 ? -6.595 3.928 21.297 1.00 14.45 81 HIS A O 1
ATOM 677 N N . ILE A 1 84 ? -6.208 5.127 23.168 1.00 12.20 82 ILE A N 1
ATOM 678 C CA . ILE A 1 84 ? -6.066 3.953 24.019 1.00 13.72 82 ILE A CA 1
ATOM 679 C C . ILE A 1 84 ? -7.100 4.070 25.116 1.00 14.73 82 ILE A C 1
ATOM 680 O O . ILE A 1 84 ? -7.075 5.037 25.886 1.00 15.88 82 ILE A O 1
ATOM 685 N N . ASN A 1 85 A -8.004 3.094 25.199 1.00 15.53 82 ASN A N 1
ATOM 686 C CA . ASN A 1 85 A -9.023 3.138 26.230 1.00 17.08 82 ASN A CA 1
ATOM 687 C C . ASN A 1 85 A -8.774 2.052 27.268 1.00 17.59 82 ASN A C 1
ATOM 688 O O . ASN A 1 85 A -8.025 1.093 27.045 1.00 17.45 82 ASN A O 1
ATOM 693 N N A ASN A 1 86 B -9.397 2.245 28.425 0.67 18.16 82 ASN A N 1
ATOM 694 N N B ASN A 1 86 B -9.424 2.212 28.420 0.33 19.20 82 ASN A N 1
ATOM 695 C CA A ASN A 1 86 B -9.304 1.307 29.536 0.67 19.05 82 ASN A CA 1
ATOM 696 C CA 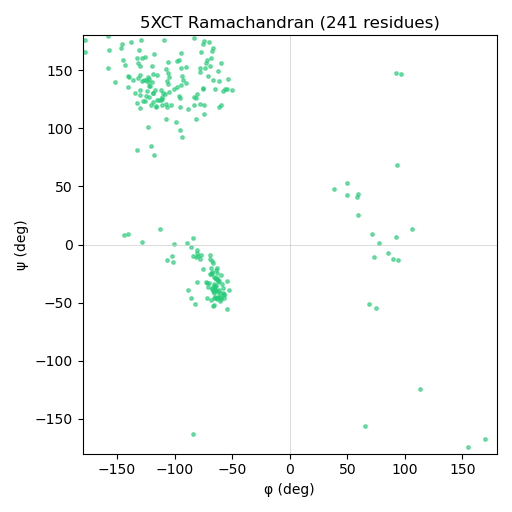B ASN A 1 86 B -9.313 1.259 29.527 0.33 19.91 82 ASN A CA 1
ATOM 697 C C A ASN A 1 86 B -7.851 0.945 29.835 0.67 18.87 82 ASN A C 1
ATOM 698 C C B ASN A 1 86 B -7.851 0.936 29.840 0.33 19.46 82 ASN A C 1
ATOM 699 O O A ASN A 1 86 B -7.451 -0.221 29.825 0.67 19.96 82 ASN A O 1
ATOM 700 O O B ASN A 1 86 B -7.437 -0.226 29.847 0.33 19.98 82 ASN A O 1
ATOM 709 N N . LEU A 1 87 C -7.064 1.985 30.100 1.00 19.01 82 LEU A N 1
ATOM 710 C CA . LEU A 1 87 C -5.615 1.838 30.242 1.00 19.48 82 LEU A CA 1
ATOM 711 C C . LEU A 1 87 C -5.236 0.812 31.304 1.00 20.65 82 LEU A C 1
ATOM 712 O O . LEU A 1 87 C -5.848 0.729 32.373 1.00 20.60 82 LEU A O 1
ATOM 717 N N . LYS A 1 88 ? -4.212 0.027 30.993 1.00 21.53 83 LYS A N 1
ATOM 718 C CA . LYS A 1 88 ? -3.627 -0.953 31.891 1.00 23.60 83 LYS A CA 1
ATOM 719 C C . LYS A 1 88 ? -2.214 -0.515 32.247 1.00 23.03 83 LYS A C 1
ATOM 720 O O . LYS A 1 88 ? -1.578 0.249 31.516 1.00 21.95 83 LYS A O 1
ATOM 726 N N A ASN A 1 89 ? -1.723 -1.024 33.379 0.45 24.40 84 ASN A N 1
ATOM 727 N N B ASN A 1 89 ? -1.728 -1.006 33.394 0.55 23.47 84 ASN A N 1
ATOM 728 C CA A ASN A 1 89 ? -0.359 -0.720 33.795 0.45 26.28 84 ASN A CA 1
ATOM 729 C CA B ASN A 1 89 ? -0.349 -0.739 33.798 0.55 24.74 84 ASN A CA 1
ATOM 730 C C A ASN A 1 89 ? 0.652 -1.092 32.711 0.45 27.05 84 ASN A C 1
ATOM 731 C C B ASN A 1 89 ? 0.628 -1.071 32.677 0.55 25.37 84 ASN A C 1
ATOM 732 O O A ASN A 1 89 ? 1.644 -0.383 32.508 0.45 25.93 84 ASN A O 1
ATOM 733 O O B ASN A 1 89 ? 1.573 -0.317 32.417 0.55 24.33 84 ASN A O 1
ATOM 742 N N . GLU A 1 90 ? 0.410 -2.194 31.996 1.00 27.09 85 GLU A N 1
ATOM 743 C CA . GLU A 1 90 ? 1.324 -2.638 30.950 1.00 31.19 85 GLU A CA 1
ATOM 744 C C . GLU A 1 90 ? 1.281 -1.772 29.694 1.00 24.43 85 GLU A C 1
ATOM 745 O O . GLU A 1 90 ? 2.090 -2.003 28.788 1.00 24.21 85 GLU A O 1
ATOM 751 N N . ASP A 1 91 ? 0.359 -0.811 29.599 1.00 19.68 86 ASP A N 1
ATOM 752 C CA . ASP A 1 91 ? 0.358 0.137 28.486 1.00 18.64 86 ASP A CA 1
ATOM 753 C C . ASP A 1 91 ? 1.422 1.219 28.632 1.00 17.59 86 ASP A C 1
ATOM 754 O O . ASP A 1 91 ? 1.631 1.991 27.688 1.00 16.73 86 ASP A O 1
ATOM 759 N N . THR A 1 92 ? 2.084 1.301 29.785 1.00 16.61 87 THR A N 1
ATOM 760 C CA . THR A 1 92 ? 3.152 2.279 29.970 1.00 17.50 87 THR A CA 1
ATOM 761 C C . THR A 1 92 ? 4.237 2.017 28.933 1.00 17.30 87 THR A C 1
ATOM 762 O O . THR A 1 92 ? 4.814 0.929 28.889 1.00 18.56 87 THR A O 1
ATOM 766 N N . ALA A 1 93 ? 4.506 3.005 28.090 1.00 15.98 88 ALA A N 1
ATOM 767 C CA . ALA A 1 93 ? 5.360 2.773 26.934 1.00 14.98 88 ALA A CA 1
ATOM 768 C C . ALA A 1 93 ? 5.513 4.096 26.208 1.00 15.11 88 ALA A C 1
ATOM 769 O O . ALA A 1 93 ? 4.771 5.049 26.450 1.00 15.09 88 ALA A O 1
ATOM 771 N N . THR A 1 94 ? 6.479 4.141 25.307 1.00 16.08 89 THR A N 1
ATOM 772 C CA . THR A 1 94 ? 6.569 5.227 24.342 1.00 15.54 89 THR A CA 1
ATOM 773 C C . THR A 1 94 ? 5.908 4.787 23.044 1.00 14.37 89 THR A C 1
ATOM 774 O O . THR A 1 94 ? 6.219 3.716 22.518 1.00 15.22 89 THR A O 1
ATOM 778 N N . TYR A 1 95 ? 4.990 5.611 22.548 1.00 12.50 90 TYR A N 1
ATOM 779 C CA . TYR A 1 95 ? 4.250 5.337 21.327 1.00 12.42 90 TYR A CA 1
ATOM 780 C C . TYR A 1 95 ? 4.786 6.222 20.207 1.00 11.34 90 TYR A C 1
ATOM 781 O O . TYR A 1 95 ? 5.014 7.414 20.408 1.00 12.74 90 TYR A O 1
ATOM 790 N N . PHE A 1 96 ? 4.942 5.652 19.021 1.00 11.14 91 PHE A N 1
ATOM 791 C CA . PHE A 1 96 ? 5.443 6.373 17.857 1.00 11.45 91 PHE A CA 1
ATOM 792 C C . PHE A 1 96 ? 4.457 6.245 16.712 1.00 10.92 91 PHE A C 1
ATOM 793 O O . PHE A 1 96 ? 3.931 5.155 16.459 1.00 11.09 91 PHE A O 1
ATOM 801 N N . CYS A 1 97 ? 4.297 7.333 15.980 1.00 10.79 92 CYS A N 1
ATOM 802 C CA . CYS A 1 97 ? 3.778 7.224 14.626 1.00 10.98 92 CYS A CA 1
ATOM 803 C C . CYS A 1 97 ? 4.946 7.167 13.657 1.00 10.08 92 CYS A C 1
ATOM 804 O O . CYS A 1 97 ? 6.039 7.676 13.942 1.00 11.11 92 CYS A O 1
ATOM 807 N N . ALA A 1 98 ? 4.732 6.511 12.528 1.00 9.79 93 ALA A N 1
ATOM 808 C CA . ALA A 1 98 ? 5.770 6.418 11.508 1.00 10.10 93 ALA A CA 1
ATOM 809 C C . ALA A 1 98 ? 5.090 6.266 10.158 1.00 10.18 93 ALA A C 1
ATOM 810 O O . ALA A 1 98 ? 4.100 5.539 10.039 1.00 12.55 93 ALA A O 1
ATOM 812 N N . ARG A 1 99 ? 5.614 6.933 9.144 1.00 9.77 94 ARG A N 1
ATOM 813 C CA . ARG A 1 99 ? 4.974 6.958 7.838 1.00 9.96 94 ARG A CA 1
ATOM 814 C C . ARG A 1 99 ? 5.503 5.859 6.928 1.00 10.00 94 ARG A C 1
ATOM 815 O O . ARG A 1 99 ? 6.711 5.580 6.909 1.00 10.36 94 ARG A O 1
ATOM 823 N N . GLU A 1 100 ? 4.587 5.265 6.148 1.00 9.87 95 GLU A N 1
ATOM 824 C CA . GLU A 1 100 ? 4.935 4.302 5.106 1.00 10.48 95 GLU A CA 1
ATOM 825 C C . GLU A 1 100 ? 5.861 4.929 4.049 1.00 10.10 95 GLU A C 1
ATOM 826 O O . GLU A 1 100 ? 5.841 6.128 3.806 1.00 11.07 95 GLU A O 1
ATOM 832 N N . GLY A 1 101 ? 6.634 4.103 3.352 1.00 10.63 96 GLY A N 1
ATOM 833 C CA . GLY A 1 101 ? 6.745 2.669 3.526 1.00 11.56 96 GLY A CA 1
ATOM 834 C C . GLY A 1 101 ? 7.526 2.075 2.368 1.00 11.96 96 GLY A C 1
ATOM 835 O O . GLY A 1 101 ? 8.163 2.829 1.634 1.00 12.03 96 GLY A O 1
ATOM 836 N N . PRO A 1 102 ? 7.520 0.742 2.213 1.00 12.15 97 PRO A N 1
ATOM 837 C CA . PRO A 1 102 ? 6.765 -0.223 3.015 1.00 12.85 97 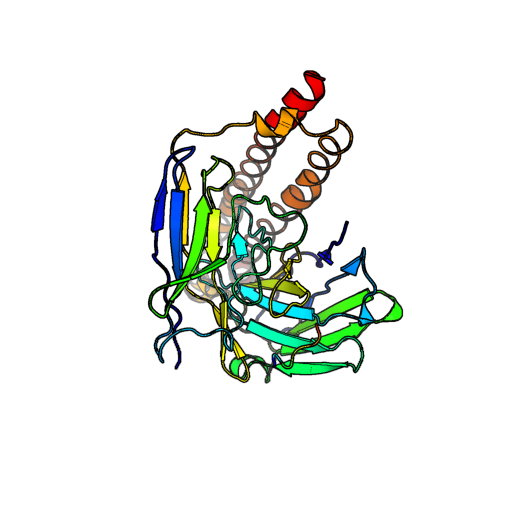PRO A CA 1
ATOM 838 C C . PRO A 1 102 ? 7.411 -0.376 4.382 1.00 11.51 97 PRO A C 1
ATOM 839 O O . PRO A 1 102 ? 8.591 -0.734 4.479 1.00 12.30 97 PRO A O 1
ATOM 843 N N . GLY A 1 103 ? 6.664 -0.067 5.427 1.00 11.30 98 GLY A N 1
ATOM 844 C CA . GLY A 1 103 ? 7.205 -0.088 6.771 1.00 11.77 98 GLY A CA 1
ATOM 845 C C . GLY A 1 103 ? 7.276 1.297 7.373 1.00 10.43 98 GLY A C 1
ATOM 846 O O . GLY A 1 103 ? 6.277 2.026 7.410 1.00 10.90 98 GLY A O 1
ATOM 847 N N . PHE A 1 104 ? 8.481 1.697 7.808 1.00 10.53 99 PHE A N 1
ATOM 848 C CA . PHE A 1 104 ? 8.625 2.782 8.780 1.00 10.43 99 PHE A CA 1
ATOM 849 C C . PHE A 1 104 ? 9.706 3.741 8.293 1.00 11.10 99 PHE A C 1
ATOM 850 O O . PHE A 1 104 ? 10.847 3.673 8.750 1.00 11.47 99 PHE A O 1
ATOM 858 N N . VAL A 1 105 ? 9.350 4.644 7.378 1.00 11.11 101 VAL A N 1
ATOM 859 C CA . VAL A 1 105 ? 10.329 5.522 6.733 1.00 11.42 101 VAL A CA 1
ATOM 860 C C . VAL A 1 105 ? 10.655 6.740 7.590 1.00 10.84 101 VAL A C 1
ATOM 861 O O . VAL A 1 105 ? 11.837 7.074 7.756 1.00 11.29 101 VAL A O 1
ATOM 865 N N . TYR A 1 106 ? 9.623 7.460 8.049 1.00 10.37 102 TYR A N 1
ATOM 866 C CA . TYR A 1 106 ? 9.766 8.683 8.824 1.00 10.52 102 TYR A CA 1
ATOM 867 C C . TYR A 1 106 ? 9.098 8.440 10.160 1.00 10.88 102 TYR A C 1
ATOM 868 O O . TYR A 1 106 ? 8.038 7.822 10.207 1.00 12.45 102 TYR A O 1
ATOM 877 N N . TRP A 1 107 ? 9.709 8.918 11.246 1.00 10.67 103 TRP A N 1
ATOM 878 C CA . TRP A 1 107 ? 9.262 8.621 12.600 1.00 10.78 103 TRP A CA 1
ATOM 879 C C . TRP A 1 107 ? 8.933 9.900 13.354 1.00 10.87 103 TRP A C 1
ATOM 880 O O . TRP A 1 107 ? 9.702 10.868 13.326 1.00 12.06 103 TRP A O 1
ATOM 891 N N . GLY A 1 108 ? 7.809 9.884 14.075 1.00 10.99 104 GLY A N 1
ATOM 892 C CA . GLY A 1 108 ? 7.584 10.886 15.106 1.00 11.53 104 GLY A CA 1
ATOM 893 C C . GLY A 1 108 ? 8.565 10.734 16.258 1.00 11.30 104 GLY A C 1
ATOM 894 O O . GLY A 1 108 ? 9.287 9.748 16.359 1.00 12.15 104 GLY A O 1
ATOM 895 N N . GLN A 1 109 ? 8.594 11.745 17.147 1.00 11.37 105 GLN A N 1
ATOM 896 C CA . GLN A 1 109 ? 9.590 11.744 18.223 1.00 12.34 105 GLN A CA 1
ATOM 897 C C . GLN A 1 109 ? 9.222 10.841 19.389 1.00 13.47 105 GLN A C 1
ATOM 898 O O . GLN A 1 109 ? 10.076 10.617 20.262 1.00 16.13 105 GLN A O 1
ATOM 904 N N . GLY A 1 110 ? 7.994 10.325 19.430 1.00 13.97 106 GLY A N 1
ATOM 905 C CA . GLY A 1 110 ? 7.540 9.464 20.494 1.00 13.79 106 GLY A CA 1
ATOM 906 C C . GLY A 1 110 ? 6.774 10.236 21.546 1.00 13.83 106 GLY A C 1
ATOM 907 O O . GLY A 1 110 ? 7.061 11.408 21.837 1.00 15.17 106 GLY A O 1
ATOM 908 N N . THR A 1 111 ? 5.792 9.559 22.136 1.00 13.43 107 THR A N 1
ATOM 909 C CA . THR A 1 111 ? 4.970 10.078 23.220 1.00 13.26 107 THR A CA 1
ATOM 910 C C . THR A 1 111 ? 4.966 9.034 24.322 1.00 13.55 107 THR A C 1
ATOM 911 O O . THR A 1 111 ? 4.492 7.911 24.115 1.00 13.70 107 THR A O 1
ATOM 915 N N . LEU A 1 112 ? 5.498 9.399 25.478 1.00 14.72 108 LEU A N 1
ATOM 916 C CA . LEU A 1 112 ? 5.508 8.509 26.629 1.00 15.72 108 LEU A CA 1
ATOM 917 C C . LEU A 1 112 ? 4.176 8.606 27.363 1.00 16.34 108 LEU A C 1
ATOM 918 O O . LEU A 1 112 ? 3.807 9.679 27.849 1.00 17.82 108 LEU A O 1
ATOM 923 N N . VAL A 1 113 ? 3.472 7.486 27.464 1.00 16.30 109 VAL A N 1
ATOM 924 C CA . VAL A 1 113 ? 2.283 7.359 28.300 1.00 17.35 109 VAL A CA 1
ATOM 925 C C . VAL A 1 113 ? 2.694 6.605 29.548 1.00 18.53 109 VAL A C 1
ATOM 926 O O . VAL A 1 113 ? 3.174 5.468 29.468 1.00 18.62 109 VAL A O 1
ATOM 930 N N . THR A 1 114 ? 2.522 7.234 30.700 1.00 18.96 110 THR A N 1
ATOM 931 C CA . THR A 1 114 ? 2.810 6.605 31.982 1.00 20.93 110 THR A CA 1
ATOM 932 C C . THR A 1 114 ? 1.490 6.283 32.667 1.00 22.26 110 THR A C 1
ATOM 933 O O . THR A 1 114 ? 0.693 7.189 32.936 1.00 23.58 110 THR A O 1
ATOM 937 N N . VAL A 1 115 ? 1.240 5.000 32.915 1.00 21.85 111 VAL A N 1
ATOM 938 C CA . VAL A 1 115 ? 0.077 4.569 33.677 1.00 23.88 111 VAL A CA 1
ATOM 939 C C . VAL A 1 115 ? 0.571 4.313 35.084 1.00 25.27 111 VAL A C 1
ATOM 940 O O . VAL A 1 115 ? 1.428 3.449 35.305 1.00 26.91 111 VAL A O 1
ATOM 944 N N A CYS A 1 116 ? 0.100 5.125 36.033 0.60 24.55 112 CYS A N 1
ATOM 945 N N B CYS A 1 116 ? 0.011 5.025 36.039 0.40 26.02 112 CYS A N 1
ATOM 946 C CA A CYS A 1 116 ? 0.548 5.008 37.417 0.60 27.04 112 CYS A CA 1
ATOM 947 C CA B CYS A 1 116 ? 0.532 4.999 37.393 0.40 27.59 112 CYS A CA 1
ATOM 948 C C A CYS A 1 116 ? -0.111 3.790 38.042 0.60 29.97 112 CYS A C 1
ATOM 949 C C B CYS A 1 116 ? -0.109 3.852 38.163 0.40 29.59 112 CYS A C 1
ATOM 950 O O A CYS A 1 116 ? -1.338 3.720 38.112 0.60 30.90 112 CYS A O 1
ATOM 951 O O B CYS A 1 116 ? -1.306 3.891 38.453 0.40 29.98 112 CYS A O 1
ATOM 956 N N . SER A 1 117 ? 0.697 2.847 38.527 1.00 33.02 113 SER A N 1
ATOM 957 C CA . SER A 1 117 ? 0.147 1.647 39.157 1.00 39.42 113 SER A CA 1
ATOM 958 C C . SER A 1 117 ? -0.238 1.857 40.619 1.00 39.13 113 SER A C 1
ATOM 959 O O . SER A 1 117 ? -1.150 1.186 41.116 1.00 39.46 113 SER A O 1
ATOM 962 N N . GLY A 1 118 ? 0.440 2.759 41.319 1.00 39.60 114 GLY A N 1
ATOM 963 C CA . GLY A 1 118 ? 0.208 2.908 42.746 1.00 42.67 114 GLY A CA 1
ATOM 964 C C . GLY A 1 118 ? 0.466 1.650 43.546 1.00 44.24 114 GLY A C 1
ATOM 965 O O . GLY A 1 118 ? -0.106 1.485 44.629 1.00 44.32 114 GLY A O 1
ATOM 966 N N . SER A 1 119 ? 1.324 0.757 43.045 1.00 44.63 115 SER A N 1
ATOM 967 C CA . SER A 1 119 ? 1.574 -0.514 43.715 1.00 45.30 115 SER A CA 1
ATOM 968 C C . SER A 1 119 ? 2.329 -0.360 45.029 1.00 44.98 115 SER A C 1
ATOM 969 O O . SER A 1 119 ? 2.414 -1.331 45.780 1.00 44.37 115 SER A O 1
ATOM 972 N N . ASP A 1 120 ? 2.899 0.810 45.316 1.00 41.89 116 ASP A N 1
ATOM 973 C CA . ASP A 1 120 ? 3.516 1.018 46.622 1.00 41.91 116 ASP A CA 1
ATOM 974 C C . ASP A 1 120 ? 2.479 1.221 47.717 1.00 36.25 116 ASP A C 1
ATOM 975 O O . ASP A 1 120 ? 2.791 1.028 48.899 1.00 31.53 116 ASP A O 1
ATOM 980 N N . TYR A 1 121 ? 1.260 1.620 47.348 1.00 37.29 117 TYR A N 1
ATOM 981 C CA . TYR A 1 121 ? 0.235 1.934 48.335 1.00 38.53 117 TYR A CA 1
ATOM 982 C C . TYR A 1 121 ? 0.029 0.776 49.301 1.00 38.88 117 TYR A C 1
ATOM 983 O O . TYR A 1 121 ? -0.255 1.003 50.483 1.00 39.02 117 TYR A O 1
ATOM 992 N N . GLU A 1 122 ? 0.223 -0.461 48.825 1.00 44.33 118 GLU A N 1
ATOM 993 C CA . GLU A 1 122 ? 0.106 -1.646 49.671 1.00 49.72 118 GLU A CA 1
ATOM 994 C C . GLU A 1 122 ? 1.002 -1.545 50.898 1.00 44.10 118 GLU A C 1
ATOM 995 O O . GLU A 1 122 ? 0.542 -1.698 52.033 1.00 42.05 118 GLU A O 1
ATOM 1001 N N . PHE A 1 123 ? 2.298 -1.323 50.693 1.00 36.68 119 PHE A N 1
ATOM 1002 C CA . PHE A 1 123 ? 3.159 -1.268 51.866 1.00 32.58 119 PHE A CA 1
ATOM 1003 C C . PHE A 1 123 ? 3.099 0.085 52.557 1.00 26.38 119 PHE A C 1
ATOM 1004 O O . PHE A 1 123 ? 3.182 0.142 53.787 1.00 25.51 119 PHE A O 1
ATOM 1012 N N . LEU A 1 124 ? 2.890 1.163 51.798 1.00 22.95 120 LEU A N 1
ATOM 1013 C CA . LEU A 1 124 ? 2.934 2.502 52.375 1.00 21.72 120 LEU A CA 1
ATOM 1014 C C . LEU A 1 124 ? 1.810 2.739 53.372 1.00 22.14 120 LEU A C 1
ATOM 1015 O O . LEU A 1 124 ? 1.970 3.556 54.287 1.00 20.82 120 LEU A O 1
ATOM 1020 N N . LYS A 1 125 ? 0.673 2.050 53.217 1.00 24.29 121 LYS A N 1
ATOM 1021 C CA . LYS A 1 125 ? -0.435 2.250 54.146 1.00 27.52 121 LYS A CA 1
ATOM 1022 C C . LYS A 1 125 ? -0.081 1.842 55.572 1.00 27.01 121 LYS A C 1
ATOM 1023 O O . LYS A 1 125 ? -0.743 2.288 56.517 1.00 28.96 121 LYS A O 1
ATOM 1029 N N . SER A 1 126 ? 0.947 1.018 55.760 1.00 25.60 122 SER A N 1
ATOM 1030 C CA . SER A 1 126 ? 1.362 0.602 57.098 1.00 24.32 122 SER A CA 1
ATOM 1031 C C . SER A 1 126 ? 2.328 1.581 57.759 1.00 21.90 122 SER A C 1
ATOM 1032 O O . SER A 1 126 ? 2.719 1.357 58.913 1.00 22.95 122 SER A O 1
ATOM 1035 N N . TRP A 1 127 ? 2.723 2.652 57.067 1.00 18.17 123 TRP A N 1
ATOM 1036 C CA . TRP A 1 127 ? 3.725 3.572 57.571 1.00 15.11 123 TRP A CA 1
ATOM 1037 C C . TRP A 1 127 ? 3.112 4.709 58.386 1.00 13.47 123 TRP A C 1
ATOM 1038 O O . TRP A 1 127 ? 1.982 5.146 58.144 1.00 15.29 123 TRP A O 1
ATOM 1049 N N . THR A 1 128 ? 3.904 5.235 59.318 1.00 12.68 124 THR A N 1
ATOM 1050 C CA . THR A 1 128 ? 3.474 6.447 59.986 1.00 12.81 124 THR A CA 1
ATOM 1051 C C . THR A 1 128 ? 3.452 7.621 59.003 1.00 12.50 124 THR A C 1
ATOM 1052 O O . THR A 1 128 ? 4.145 7.632 57.981 1.00 12.15 124 THR A O 1
ATOM 1056 N N A VAL A 1 129 ? 2.644 8.632 59.340 0.66 12.89 125 VAL A N 1
ATOM 1057 N N B VAL A 1 129 ? 2.660 8.640 59.346 0.34 13.13 125 VAL A N 1
ATOM 1058 C CA A VAL A 1 129 ? 2.612 9.860 58.556 0.66 12.49 125 VAL A CA 1
ATOM 1059 C CA B VAL A 1 129 ? 2.607 9.828 58.503 0.34 13.90 125 VAL A CA 1
ATOM 1060 C C A VAL A 1 129 ? 3.992 10.472 58.455 0.66 12.98 125 VAL A C 1
ATOM 1061 C C B VAL A 1 129 ? 3.954 10.540 58.471 0.34 13.76 125 VAL A C 1
ATOM 1062 O O A VAL A 1 129 ? 4.374 10.988 57.403 0.66 12.92 125 VAL A O 1
ATOM 1063 O O B VAL A 1 129 ? 4.290 11.181 57.470 0.34 14.04 125 VAL A O 1
ATOM 1070 N N . GLU A 1 130 ? 4.760 10.429 59.538 1.00 13.04 126 GLU A N 1
ATOM 1071 C CA . GLU A 1 130 ? 6.075 11.049 59.502 1.00 12.76 126 GLU A CA 1
ATOM 1072 C C . GLU A 1 130 ? 6.970 10.360 58.486 1.00 12.87 126 GLU A C 1
ATOM 1073 O O . GLU A 1 130 ? 7.703 11.028 57.748 1.00 13.19 126 GLU A O 1
ATOM 1079 N N . ASP A 1 131 ? 6.934 9.024 58.440 1.00 11.59 127 ASP A N 1
ATOM 1080 C CA . ASP A 1 131 ? 7.765 8.319 57.471 1.00 12.06 127 ASP A CA 1
ATOM 1081 C C . ASP A 1 131 ? 7.273 8.588 56.062 1.00 11.58 127 ASP A C 1
ATOM 1082 O O . ASP A 1 131 ? 8.077 8.715 55.136 1.00 11.58 127 ASP A O 1
ATOM 1087 N N . LEU A 1 132 ? 5.950 8.674 55.876 1.00 11.53 128 LEU A N 1
ATOM 1088 C CA . LEU A 1 132 ? 5.394 8.988 54.565 1.00 11.58 128 LEU A CA 1
ATOM 1089 C C . LEU A 1 132 ? 5.808 10.378 54.114 1.00 11.89 128 LEU A C 1
ATOM 1090 O O . LEU A 1 132 ? 6.209 10.571 52.961 1.00 12.36 128 LEU A O 1
ATOM 1095 N N A GLN A 1 133 ? 5.716 11.362 55.015 0.54 13.36 129 GLN A N 1
ATOM 1096 N N B GLN A 1 133 ? 5.726 11.364 55.013 0.46 12.31 129 GLN A N 1
ATOM 1097 C CA A GLN A 1 133 ? 6.108 12.728 54.671 0.54 13.73 129 GLN A CA 1
ATOM 1098 C CA B GLN A 1 133 ? 6.109 12.728 54.651 0.46 14.30 129 GLN A CA 1
ATOM 1099 C C A GLN A 1 133 ? 7.589 12.810 54.328 0.54 13.85 129 GLN A C 1
ATOM 1100 C C B GLN A 1 133 ? 7.595 12.824 54.332 0.46 12.95 129 GLN A C 1
ATOM 1101 O O A GLN A 1 133 ? 7.982 13.511 53.388 0.54 14.55 129 GLN A O 1
ATOM 1102 O O B GLN A 1 133 ? 7.999 13.556 53.421 0.46 13.91 129 GLN A O 1
ATOM 1113 N N . LYS A 1 134 ? 8.427 12.092 55.070 1.00 12.38 130 LYS A N 1
ATOM 1114 C CA . LYS A 1 134 ? 9.847 12.075 54.767 1.00 13.02 130 LYS A CA 1
ATOM 1115 C C . LYS A 1 134 ? 10.090 11.513 53.375 1.00 12.30 130 LYS A C 1
ATOM 1116 O O . LYS A 1 134 ? 10.903 12.053 52.616 1.00 14.86 130 LYS A O 1
ATOM 1122 N N . ARG A 1 135 ? 9.380 10.439 53.017 1.00 12.06 131 ARG A N 1
ATOM 1123 C CA . ARG A 1 135 ? 9.561 9.842 51.701 1.00 12.36 131 ARG A CA 1
ATOM 1124 C C . ARG A 1 135 ? 9.109 10.805 50.616 1.00 11.95 131 ARG A C 1
ATOM 1125 O O . ARG A 1 135 ? 9.767 10.947 49.575 1.00 12.97 131 ARG A O 1
ATOM 1133 N N . LEU A 1 136 ? 7.990 11.482 50.847 1.00 12.59 132 LEU A N 1
ATOM 1134 C CA . LEU A 1 136 ? 7.479 12.447 49.888 1.00 15.42 132 LEU A CA 1
ATOM 1135 C C . LEU A 1 136 ? 8.491 13.557 49.643 1.00 16.36 132 LEU A C 1
ATOM 1136 O O . LEU A 1 136 ? 8.769 13.915 48.490 1.00 17.31 132 LEU A O 1
ATOM 1141 N N . LEU A 1 137 ? 9.054 14.113 50.723 1.00 16.36 133 LEU A N 1
ATOM 1142 C CA . LEU A 1 137 ? 10.029 15.191 50.585 1.00 18.47 133 LEU A CA 1
ATOM 1143 C C . LEU A 1 137 ? 11.298 14.720 49.902 1.00 18.24 133 LEU A C 1
ATOM 1144 O O . LEU A 1 137 ? 11.917 15.481 49.152 1.00 19.45 133 LEU A O 1
ATOM 1149 N N . ALA A 1 138 ? 11.700 13.476 50.135 1.00 17.09 134 ALA A N 1
ATOM 1150 C CA . ALA A 1 138 ? 12.931 12.985 49.541 1.00 17.43 134 ALA A CA 1
ATOM 1151 C C . ALA A 1 138 ? 12.822 12.842 48.031 1.00 17.58 134 ALA A C 1
ATOM 1152 O O . ALA A 1 138 ? 13.855 12.804 47.356 1.00 19.28 134 ALA A O 1
ATOM 1154 N N . LEU A 1 139 ? 11.603 12.764 47.480 1.00 17.46 135 LEU A N 1
ATOM 1155 C CA . LEU A 1 139 ? 11.448 12.669 46.033 1.00 17.09 135 LEU A CA 1
ATOM 1156 C C . LEU A 1 139 ? 11.873 13.954 45.352 1.00 16.49 135 LEU A C 1
ATOM 1157 O O . LEU A 1 139 ? 12.226 13.941 44.167 1.00 15.09 135 LEU A O 1
ATOM 1162 N N . ASP A 1 140 ? 11.831 15.076 46.073 1.00 18.09 136 ASP A N 1
ATOM 1163 C CA . ASP A 1 140 ? 12.123 16.356 45.429 1.00 21.27 136 ASP A CA 1
ATOM 1164 C C . ASP A 1 140 ? 13.571 16.456 44.984 1.00 18.06 136 ASP A C 1
ATOM 1165 O O . ASP A 1 140 ? 13.808 16.738 43.791 1.00 18.22 136 ASP A O 1
ATOM 1170 N N . PRO A 1 141 ? 14.580 16.228 45.845 1.00 18.30 137 PRO A N 1
ATOM 1171 C CA . PRO A 1 141 ? 15.960 16.265 45.334 1.00 18.86 137 PRO A CA 1
ATOM 1172 C C . PRO A 1 141 ? 16.221 15.218 44.288 1.00 18.33 137 PRO A C 1
ATOM 1173 O O . PRO A 1 141 ? 17.007 15.459 43.373 1.00 18.28 137 PRO A O 1
ATOM 1177 N N . MET A 1 142 ? 15.567 14.067 44.375 1.00 17.84 138 MET A N 1
ATOM 1178 C CA . MET A 1 142 ? 15.748 13.066 43.339 1.00 17.84 138 MET A CA 1
ATOM 1179 C C . MET A 1 142 ? 15.303 13.616 41.993 1.00 16.09 138 MET A C 1
ATOM 1180 O O . MET A 1 142 ? 16.038 13.531 41.008 1.00 17.28 138 MET A O 1
ATOM 1185 N N . MET A 1 143 ? 14.104 14.210 41.939 1.00 14.52 139 MET A N 1
ATOM 1186 C CA . MET A 1 143 ? 13.583 14.719 40.676 1.00 14.49 139 MET A CA 1
ATOM 1187 C C . MET A 1 143 ? 14.429 15.871 40.156 1.00 14.65 139 MET A C 1
ATOM 1188 O O . MET A 1 143 ? 14.748 15.933 38.965 1.00 14.67 139 MET A O 1
ATOM 1193 N N . GLU A 1 144 ? 14.770 16.819 41.031 1.00 14.16 140 GLU A N 1
ATOM 1194 C CA . GLU A 1 144 ? 15.510 17.988 40.579 1.00 15.08 140 GLU A CA 1
ATOM 1195 C C . GLU A 1 144 ? 16.896 17.604 40.097 1.00 15.38 140 GLU A C 1
ATOM 1196 O O . GLU A 1 144 ? 17.428 18.236 39.176 1.00 16.86 140 GLU A O 1
ATOM 1202 N N A GLN A 1 145 ? 17.493 16.561 40.694 0.46 15.41 141 GLN A N 1
ATOM 1203 N N B GLN A 1 145 ? 17.484 16.559 40.668 0.54 15.79 141 GLN A N 1
ATOM 1204 C CA A GLN A 1 145 ? 18.780 16.064 40.215 0.46 15.31 141 GLN A CA 1
ATOM 1205 C CA B GLN A 1 145 ? 18.786 16.149 40.171 0.54 17.50 141 GLN A CA 1
ATOM 1206 C C A GLN A 1 145 ? 18.641 15.483 38.817 0.46 15.16 141 GLN A C 1
ATOM 1207 C C B GLN A 1 145 ? 18.676 15.434 38.828 0.54 16.83 141 GLN A C 1
ATOM 1208 O O A GLN A 1 145 ? 19.470 15.753 37.940 0.46 15.54 141 GLN A O 1
ATOM 1209 O O B GLN A 1 145 ? 19.564 15.579 37.985 0.54 18.67 141 GLN A O 1
ATOM 1220 N N . GLU A 1 146 ? 17.593 14.690 38.590 1.00 15.57 142 GLU A N 1
ATOM 1221 C CA . GLU A 1 146 ? 17.388 14.132 37.262 1.00 15.40 142 GLU A CA 1
ATOM 1222 C C . GLU A 1 146 ? 17.186 15.235 36.232 1.00 14.76 142 GLU A C 1
ATOM 1223 O O . GLU A 1 146 ? 17.737 15.166 35.129 1.00 15.06 142 GLU A O 1
ATOM 1229 N N . ILE A 1 147 ? 16.411 16.267 36.574 1.00 13.86 143 ILE A N 1
ATOM 1230 C CA . ILE A 1 147 ? 16.162 17.356 35.642 1.00 13.03 143 ILE A CA 1
ATOM 1231 C C . ILE A 1 147 ? 17.452 18.108 35.337 1.00 13.49 143 ILE A C 1
ATOM 1232 O O . ILE A 1 147 ? 17.736 18.424 34.175 1.00 14.18 143 ILE A O 1
ATOM 1237 N N . GLU A 1 148 ? 18.245 18.417 36.368 1.00 13.77 144 GLU A N 1
ATOM 1238 C CA . GLU A 1 148 ? 19.499 19.138 36.154 1.00 15.14 144 GLU A CA 1
ATOM 1239 C C . GLU A 1 148 ? 20.480 18.312 35.329 1.00 15.22 144 GLU A C 1
ATOM 1240 O O . GLU A 1 148 ? 21.184 18.858 34.470 1.00 15.64 144 GLU A O 1
ATOM 1246 N N . GLU A 1 149 ? 20.493 16.987 35.527 1.00 16.68 145 GLU A N 1
ATOM 1247 C CA . GLU A 1 149 ? 21.328 16.137 34.673 1.00 21.40 145 GLU A CA 1
ATOM 1248 C C . GLU A 1 149 ? 20.903 16.216 33.210 1.00 16.81 145 GLU A C 1
ATOM 1249 O O . GLU A 1 149 ? 21.756 16.207 32.316 1.00 17.37 145 GLU A O 1
ATOM 1255 N N A ILE A 1 150 ? 19.595 16.280 32.946 0.60 15.46 146 ILE A N 1
ATOM 1256 N N B ILE A 1 150 ? 19.593 16.281 32.949 0.40 16.04 146 ILE A N 1
ATOM 1257 C CA A ILE A 1 150 ? 19.117 16.455 31.578 0.60 14.35 146 ILE A CA 1
ATOM 1258 C CA B ILE A 1 150 ? 19.110 16.458 31.581 0.40 15.66 146 ILE A CA 1
ATOM 1259 C C A ILE A 1 150 ? 19.595 17.785 31.020 0.60 14.19 146 ILE A C 1
ATOM 1260 C C B ILE A 1 150 ? 19.595 17.785 31.020 0.40 15.18 146 ILE A C 1
ATOM 1261 O O A ILE A 1 150 ? 20.075 17.863 29.886 0.60 15.23 146 ILE A O 1
ATOM 1262 O O B ILE A 1 150 ? 20.060 17.863 29.879 0.40 15.64 146 ILE A O 1
ATOM 1271 N N . ARG A 1 151 ? 19.484 18.852 31.812 1.00 13.97 147 ARG A N 1
ATOM 1272 C CA . ARG A 1 151 ? 19.958 20.156 31.349 1.00 14.94 147 ARG A CA 1
ATOM 1273 C C . ARG A 1 151 ? 21.439 20.114 31.011 1.00 16.26 147 ARG A C 1
ATOM 1274 O O . ARG A 1 151 ? 21.871 20.648 29.982 1.00 16.87 147 ARG A O 1
ATOM 1282 N N . GLN A 1 152 ? 22.237 19.468 31.858 1.00 17.02 148 GLN A N 1
ATOM 1283 C CA . GLN A 1 152 ? 23.671 19.404 31.601 1.00 20.31 148 GLN A CA 1
ATOM 1284 C C . GLN A 1 152 ? 23.969 18.561 30.371 1.00 18.45 148 GLN A C 1
ATOM 1285 O O . GLN A 1 152 ? 24.859 18.891 29.582 1.00 18.74 148 GLN A O 1
ATOM 1291 N N . LYS A 1 153 ? 23.226 17.471 30.193 1.00 17.44 149 LYS A N 1
ATOM 1292 C CA . LYS A 1 153 ? 23.402 16.633 29.017 1.00 17.77 149 LYS A CA 1
ATOM 1293 C C . LYS A 1 153 ? 23.119 17.415 27.743 1.00 18.14 149 LYS A C 1
ATOM 1294 O O . LYS A 1 153 ? 23.866 17.310 26.762 1.00 19.42 149 LYS A O 1
ATOM 1300 N N . TYR A 1 154 ? 22.067 18.230 27.745 1.00 18.12 150 TYR A N 1
ATOM 1301 C CA . TYR A 1 154 ? 21.766 19.015 26.561 1.00 19.17 150 TYR A CA 1
ATOM 1302 C C . TYR A 1 154 ? 22.754 20.146 26.352 1.00 20.26 150 TYR A C 1
ATOM 1303 O O . TYR A 1 154 ? 23.066 20.477 25.202 1.00 20.49 150 TYR A O 1
ATOM 1312 N N . GLN A 1 155 ? 23.283 20.735 27.422 1.00 23.16 151 GLN A N 1
ATOM 1313 C CA . GLN A 1 155 ? 24.364 21.701 27.238 1.00 27.53 151 GLN A CA 1
ATOM 1314 C C . GLN A 1 155 ? 25.556 21.061 26.532 1.00 24.23 151 GLN A C 1
ATOM 1315 O O . GLN A 1 155 ? 26.167 21.668 25.640 1.00 22.34 151 GLN A O 1
ATOM 1321 N N A SER A 1 156 ? 25.899 19.828 26.909 0.58 23.72 152 SER A N 1
ATOM 1322 N N B SER A 1 156 ? 25.895 19.826 26.913 0.42 23.42 152 SER A N 1
ATOM 1323 C CA A SER A 1 156 ? 27.003 19.141 26.249 0.58 22.88 152 SER A CA 1
ATOM 1324 C CA B SER A 1 156 ? 26.988 19.123 26.252 0.42 23.08 152 SER A CA 1
ATOM 1325 C C A SER A 1 156 ? 26.668 18.748 24.815 0.58 23.80 152 SER A C 1
ATOM 1326 C C B SER A 1 156 ? 26.698 18.905 24.774 0.42 21.95 152 SER A C 1
ATOM 1327 O O A SER A 1 156 ? 27.581 18.545 24.008 0.58 23.59 152 SER A O 1
ATOM 1328 O O B SER A 1 156 ? 27.615 18.955 23.949 0.42 21.94 152 SER A O 1
ATOM 1333 N N A LYS A 1 157 ? 25.384 18.638 24.480 0.58 22.08 153 LYS A N 1
ATOM 1334 N N B LYS A 1 157 ? 25.435 18.665 24.419 0.42 22.95 153 LYS A N 1
ATOM 1335 C CA A LYS A 1 157 ? 24.993 18.390 23.099 0.58 22.19 153 LYS A CA 1
ATOM 1336 C CA B LYS A 1 157 ? 25.078 18.493 23.015 0.42 24.30 153 LYS A CA 1
ATOM 1337 C C A LYS A 1 157 ? 25.049 19.658 22.261 0.58 21.17 153 LYS A C 1
ATOM 1338 C C B LYS A 1 157 ? 25.123 19.813 22.257 0.42 23.47 153 LYS A C 1
ATOM 1339 O O A LYS A 1 157 ? 25.313 19.584 21.057 0.58 21.15 153 LYS A O 1
ATOM 1340 O O B LYS A 1 157 ? 25.489 19.835 21.077 0.42 24.13 153 LYS A O 1
ATOM 1351 N N A ARG A 1 158 ? 24.808 20.821 22.872 0.58 19.74 154 ARG A N 1
ATOM 1352 N N B ARG A 1 158 ? 24.765 20.921 22.912 0.42 24.52 154 ARG A N 1
ATOM 1353 C CA A ARG A 1 158 ? 24.836 22.076 22.132 0.58 19.67 154 ARG A CA 1
ATOM 1354 C CA B ARG A 1 158 ? 24.809 22.221 22.250 0.42 25.21 154 ARG A CA 1
ATOM 1355 C C A ARG A 1 158 ? 26.253 22.485 21.780 0.58 20.58 154 ARG A C 1
ATOM 1356 C C B ARG A 1 158 ? 26.226 22.603 21.858 0.42 25.38 154 ARG A C 1
ATOM 1357 O O A ARG A 1 158 ? 26.474 23.079 20.720 0.58 18.73 154 ARG A O 1
ATOM 1358 O O B ARG A 1 158 ? 26.429 23.276 20.840 0.42 30.44 154 ARG A O 1
ATOM 1373 N N . GLN A 1 159 ? 27.222 22.176 22.641 1.00 23.31 155 GLN A N 1
ATOM 1374 C CA . GLN A 1 159 ? 28.564 22.732 22.467 1.00 22.67 155 GLN A CA 1
ATOM 1375 C C . GLN A 1 159 ? 29.228 22.401 21.134 1.00 23.30 155 GLN A C 1
ATOM 1376 O O . GLN A 1 159 ? 29.787 23.320 20.509 1.00 22.69 155 GLN A O 1
ATOM 1382 N N . PRO A 1 160 ? 29.245 21.154 20.652 1.00 23.27 156 PRO A N 1
ATOM 1383 C CA . PRO A 1 160 ? 29.896 20.904 19.352 1.00 22.85 156 PRO A CA 1
ATOM 1384 C C . PRO A 1 160 ? 29.232 21.643 18.213 1.00 21.82 156 PRO A C 1
ATOM 1385 O O . PRO A 1 160 ? 29.894 21.996 17.225 1.00 21.56 156 PRO A O 1
ATOM 1389 N N . ILE A 1 161 ? 27.924 21.873 18.323 1.00 21.57 157 ILE A N 1
ATOM 1390 C CA . ILE A 1 161 ? 27.206 22.622 17.299 1.00 19.95 157 ILE A CA 1
ATOM 1391 C C . ILE A 1 161 ? 27.589 24.094 17.357 1.00 19.52 157 ILE A C 1
ATOM 1392 O O . ILE A 1 161 ? 27.856 24.724 16.322 1.00 19.59 157 ILE A O 1
ATOM 1397 N N . LEU A 1 162 ? 27.611 24.663 18.566 1.00 20.26 158 LEU A N 1
ATOM 1398 C CA . LEU A 1 162 ? 28.069 26.037 18.734 1.00 21.35 158 LEU A CA 1
ATOM 1399 C C . LEU A 1 162 ? 29.486 26.208 18.207 1.00 22.00 158 LEU A C 1
ATOM 1400 O O . LEU A 1 162 ? 29.794 27.199 17.534 1.00 21.96 158 LEU A O 1
ATOM 1405 N N . ASP A 1 163 ? 30.366 25.249 18.504 1.00 22.07 159 ASP A N 1
ATOM 1406 C CA . ASP A 1 163 ? 31.741 25.356 18.035 1.00 22.82 159 ASP A CA 1
ATOM 1407 C C . ASP A 1 163 ? 31.809 25.307 16.510 1.00 22.91 159 ASP A C 1
ATOM 1408 O O . ASP A 1 163 ? 32.590 26.039 15.896 1.00 22.83 159 ASP A O 1
ATOM 1413 N N . ALA A 1 164 ? 30.988 24.457 15.878 1.00 21.75 160 ALA A N 1
ATOM 1414 C CA . ALA A 1 164 ? 30.993 24.386 14.419 1.00 21.19 160 ALA A CA 1
ATOM 1415 C C . ALA A 1 164 ? 30.469 25.681 13.806 1.00 21.13 160 ALA A C 1
ATOM 1416 O O . ALA A 1 164 ? 31.006 26.165 12.800 1.00 20.43 160 ALA A O 1
ATOM 1418 N N . ILE A 1 165 ? 29.426 26.261 14.409 1.00 21.09 161 ILE A N 1
ATOM 1419 C CA . ILE A 1 165 ? 28.940 27.568 13.973 1.00 22.92 161 ILE A CA 1
ATOM 1420 C C . ILE A 1 165 ? 30.041 28.619 14.093 1.00 24.65 161 ILE A C 1
ATOM 1421 O O . ILE A 1 165 ? 30.254 29.427 13.178 1.00 25.13 161 ILE A O 1
ATOM 1426 N N . GLU A 1 166 ? 30.757 28.624 15.222 1.00 26.04 162 GLU A N 1
ATOM 1427 C CA . GLU A 1 166 ? 31.745 29.670 15.462 1.00 30.14 162 GLU A CA 1
ATOM 1428 C C . GLU A 1 166 ? 32.940 29.552 14.522 1.00 28.26 162 GLU A C 1
ATOM 1429 O O . GLU A 1 166 ? 33.593 30.559 14.223 1.00 26.96 162 GLU A O 1
ATOM 1435 N N . ALA A 1 167 ? 33.222 28.351 14.018 1.00 27.28 163 ALA A N 1
ATOM 1436 C CA . ALA A 1 167 ? 34.358 28.156 13.128 1.00 27.41 163 ALA A CA 1
ATOM 1437 C C . ALA A 1 167 ? 34.074 28.564 11.685 1.00 28.28 163 ALA A C 1
ATOM 1438 O O . ALA A 1 167 ? 35.000 28.554 10.862 1.00 29.08 163 ALA A O 1
ATOM 1440 N N . LYS A 1 168 ? 32.844 28.944 11.364 1.00 27.97 164 LYS A N 1
ATOM 1441 C CA . LYS A 1 168 ? 32.506 29.308 9.990 1.00 30.17 164 LYS A CA 1
ATOM 1442 C C . LYS A 1 168 ? 32.936 30.731 9.676 1.00 30.65 164 LYS A C 1
ATOM 1443 O O . LYS A 1 168 ? 33.042 31.121 8.512 1.00 30.49 164 LYS A O 1
ATOM 1450 N N . GLN B 2 3 ? 3.919 -16.099 17.061 1.00 46.96 1 GLN B N 1
ATOM 1451 C CA . GLN B 2 3 ? 4.786 -17.265 16.948 1.00 49.54 1 GLN B CA 1
ATOM 1452 C C . GLN B 2 3 ? 6.121 -16.942 16.258 1.00 41.53 1 GLN B C 1
ATOM 1453 O O . GLN B 2 3 ? 7.176 -17.355 16.727 1.00 39.19 1 GLN B O 1
ATOM 1459 N N . THR B 2 4 ? 6.076 -16.215 15.144 1.00 34.41 2 THR B N 1
ATOM 1460 C CA . THR B 2 4 ? 7.309 -15.837 14.460 1.00 31.52 2 THR B CA 1
ATOM 1461 C C . THR B 2 4 ? 8.132 -14.902 15.329 1.00 26.91 2 THR B C 1
ATOM 1462 O O . THR B 2 4 ? 7.612 -13.932 15.883 1.00 28.35 2 THR B O 1
ATOM 1466 N N . VAL B 2 5 ? 9.429 -15.180 15.420 1.00 23.29 3 VAL B N 1
ATOM 1467 C CA . VAL B 2 5 ? 10.371 -14.370 16.180 1.00 23.39 3 VAL B CA 1
ATOM 1468 C C . VAL B 2 5 ? 11.465 -13.907 15.229 1.00 20.98 3 VAL B C 1
ATOM 1469 O O . VAL B 2 5 ? 11.966 -14.696 14.421 1.00 21.57 3 VAL B O 1
ATOM 1473 N N . VAL B 2 6 ? 11.839 -12.636 15.326 1.00 19.18 4 VAL B N 1
ATOM 1474 C CA . VAL B 2 6 ? 12.889 -12.057 14.493 1.00 17.73 4 VAL B CA 1
ATOM 1475 C C . VAL B 2 6 ? 14.098 -11.806 15.388 1.00 17.86 4 VAL B C 1
ATOM 1476 O O . VAL B 2 6 ? 13.976 -11.142 16.423 1.00 18.88 4 VAL B O 1
ATOM 1480 N N A THR B 2 7 ? 15.265 -12.316 14.985 0.64 16.66 5 THR B N 1
ATOM 1481 N N B THR B 2 7 ? 15.248 -12.357 15.010 0.36 17.75 5 THR B N 1
ATOM 1482 C CA A THR B 2 7 ? 16.453 -12.327 15.841 0.64 16.58 5 THR B CA 1
ATOM 1483 C CA B THR B 2 7 ? 16.442 -12.287 15.842 0.36 17.64 5 THR B CA 1
ATOM 1484 C C A THR B 2 7 ? 17.594 -11.528 15.222 0.64 16.09 5 THR B C 1
ATOM 1485 C C B THR B 2 7 ? 17.525 -11.436 15.190 0.36 15.75 5 THR B C 1
ATOM 1486 O O A THR B 2 7 ? 17.985 -11.773 14.074 0.64 15.69 5 THR B O 1
ATOM 1487 O O B THR B 2 7 ? 17.779 -11.531 13.984 0.36 15.93 5 THR B O 1
ATOM 1494 N N . GLN B 2 8 ? 18.163 -10.614 16.012 1.00 14.66 6 GLN B N 1
ATOM 1495 C CA . GLN B 2 8 ? 19.318 -9.806 15.634 1.00 13.11 6 GLN B CA 1
ATOM 1496 C C . GLN B 2 8 ? 20.444 -10.046 16.642 1.00 13.30 6 GLN B C 1
ATOM 1497 O O . GLN B 2 8 ? 20.202 -10.446 17.784 1.00 14.17 6 GLN B O 1
ATOM 1503 N N . GLU B 2 9 ? 21.693 -9.775 16.233 1.00 12.48 7 GLU B N 1
ATOM 1504 C CA . GLU B 2 9 ? 22.793 -9.793 17.186 1.00 13.24 7 GLU B CA 1
ATOM 1505 C C . GLU B 2 9 ? 22.481 -8.811 18.309 1.00 12.77 7 GLU B C 1
ATOM 1506 O O . GLU B 2 9 ? 22.027 -7.705 18.071 1.00 13.23 7 GLU B O 1
ATOM 1512 N N A SER B 2 10 ? 22.730 -9.208 19.553 0.79 12.79 8 SER B N 1
ATOM 1513 N N B SER B 2 10 ? 22.741 -9.219 19.551 0.21 12.73 8 SER B N 1
ATOM 1514 C CA A SER B 2 10 ? 22.389 -8.291 20.632 0.79 13.33 8 SER B CA 1
ATOM 1515 C CA B SER B 2 10 ? 22.423 -8.337 20.670 0.21 13.19 8 SER B CA 1
ATOM 1516 C C A SER B 2 10 ? 23.303 -7.071 20.653 0.79 12.71 8 SER B C 1
ATOM 1517 C C B SER B 2 10 ? 23.322 -7.108 20.707 0.21 12.15 8 SER B C 1
ATOM 1518 O O A SER B 2 10 ? 22.862 -5.971 21.014 0.79 12.22 8 SER B O 1
ATOM 1519 O O B SER B 2 10 ? 22.883 -6.034 21.134 0.21 12.23 8 SER B O 1
ATOM 1524 N N . ALA B 2 11 ? 24.563 -7.240 20.249 1.00 11.90 9 ALA B N 1
ATOM 1525 C CA . ALA B 2 11 ? 25.552 -6.176 20.356 1.00 12.11 9 ALA B CA 1
ATOM 1526 C C . ALA B 2 11 ? 26.682 -6.486 19.391 1.00 10.87 9 ALA B C 1
ATOM 1527 O O . ALA B 2 11 ? 27.027 -7.649 19.193 1.00 12.52 9 ALA B O 1
ATOM 1529 N N . LEU B 2 12 ? 27.253 -5.430 18.816 1.00 10.58 11 LEU B N 1
ATOM 1530 C CA . LEU B 2 12 ? 28.461 -5.504 17.999 1.00 10.88 11 LEU B CA 1
ATOM 1531 C C . LEU B 2 12 ? 29.298 -4.271 18.281 1.00 10.30 11 LEU B C 1
ATOM 1532 O O . LEU B 2 12 ? 28.770 -3.226 18.665 1.00 11.04 11 LEU B O 1
ATOM 1537 N N . THR B 2 13 ? 30.612 -4.399 18.067 1.00 10.60 12 THR B N 1
ATOM 1538 C CA . THR B 2 13 ? 31.523 -3.266 18.170 1.00 12.08 12 THR B CA 1
ATOM 1539 C C . THR B 2 13 ? 32.283 -3.096 16.872 1.00 11.94 12 THR B C 1
ATOM 1540 O O . THR B 2 13 ? 32.726 -4.073 16.269 1.00 13.85 12 THR B O 1
ATOM 1544 N N . THR B 2 14 ? 32.462 -1.848 16.470 1.00 11.33 13 THR B N 1
ATOM 1545 C CA . THR B 2 14 ? 33.267 -1.528 15.301 1.00 11.90 13 THR B CA 1
ATOM 1546 C C . THR B 2 14 ? 34.115 -0.314 15.631 1.00 12.20 13 THR B C 1
ATOM 1547 O O . THR B 2 14 ? 33.973 0.302 16.683 1.00 12.52 13 THR B O 1
ATOM 1551 N N . SER B 2 15 ? 34.988 0.029 14.700 1.00 14.07 14 SER B N 1
ATOM 1552 C CA . SER B 2 15 ? 35.859 1.182 14.841 1.00 14.84 14 SER B CA 1
ATOM 1553 C C . SER B 2 15 ? 35.716 2.024 13.586 1.00 13.50 14 SER B C 1
ATOM 1554 O O . SER B 2 15 ? 35.245 1.532 12.552 1.00 13.54 14 SER B O 1
ATOM 1557 N N . PRO B 2 16 ? 36.090 3.304 13.643 1.00 14.05 15 PRO B N 1
ATOM 1558 C CA . PRO B 2 16 ? 35.872 4.177 12.488 1.00 14.41 15 PRO B CA 1
ATOM 1559 C C . PRO B 2 16 ? 36.486 3.620 11.211 1.00 13.66 15 PRO B C 1
ATOM 1560 O O . PRO B 2 16 ? 37.634 3.177 11.186 1.00 12.91 15 PRO B O 1
ATOM 1564 N N . GLY B 2 17 ? 35.699 3.657 10.137 1.00 12.13 16 GLY B N 1
ATOM 1565 C CA . GLY B 2 17 ? 36.125 3.248 8.821 1.00 12.77 16 GLY B CA 1
ATOM 1566 C C . GLY B 2 17 ? 36.000 1.778 8.533 1.00 12.00 16 GLY B C 1
ATOM 1567 O O . GLY B 2 17 ? 36.236 1.373 7.388 1.00 13.42 16 GLY B O 1
ATOM 1568 N N . GLU B 2 18 ? 35.654 0.963 9.525 1.00 11.99 17 GLU B N 1
ATOM 1569 C CA . GLU B 2 18 ? 35.459 -0.451 9.273 1.00 12.32 17 GLU B CA 1
ATOM 1570 C C . GLU B 2 18 ? 34.114 -0.697 8.593 1.00 11.99 17 GLU B C 1
ATOM 1571 O O . GLU B 2 18 ? 33.239 0.167 8.528 1.00 12.39 17 GLU B O 1
ATOM 1577 N N . THR B 2 19 ? 33.959 -1.895 8.053 1.00 12.98 18 THR B N 1
ATOM 1578 C CA . THR B 2 19 ? 32.665 -2.352 7.576 1.00 13.82 18 THR B CA 1
ATOM 1579 C C . THR B 2 19 ? 32.069 -3.271 8.624 1.00 14.57 18 THR B C 1
ATOM 1580 O O . THR B 2 19 ? 32.762 -4.136 9.178 1.00 16.46 18 THR B O 1
ATOM 1584 N N . VAL B 2 20 ? 30.805 -3.067 8.930 1.00 13.87 19 VAL B N 1
ATOM 1585 C CA . VAL B 2 20 ? 30.130 -3.948 9.867 1.00 14.76 19 VAL B CA 1
ATOM 1586 C C . VAL B 2 20 ? 28.809 -4.357 9.242 1.00 13.40 19 VAL B C 1
ATOM 1587 O O . VAL B 2 20 ? 28.164 -3.569 8.537 1.00 14.37 19 VAL B O 1
ATOM 1591 N N . THR B 2 21 ? 28.432 -5.601 9.478 1.00 12.94 20 THR B N 1
ATOM 1592 C CA . THR B 2 21 ? 27.208 -6.147 8.931 1.00 13.55 20 THR B CA 1
ATOM 1593 C C . THR B 2 21 ? 26.353 -6.628 10.085 1.00 13.90 20 THR B C 1
ATOM 1594 O O . THR B 2 21 ? 26.811 -7.420 10.917 1.00 16.72 20 THR B O 1
ATOM 1598 N N . LEU B 2 22 ? 25.118 -6.155 10.117 1.00 11.82 21 LEU B N 1
ATOM 1599 C CA . LEU B 2 22 ? 24.115 -6.565 11.086 1.00 11.83 21 LEU B CA 1
ATOM 1600 C C . LEU B 2 22 ? 23.136 -7.492 10.373 1.00 12.28 21 LEU B C 1
ATOM 1601 O O . LEU B 2 22 ? 22.833 -7.281 9.196 1.00 13.14 21 LEU B O 1
ATOM 1606 N N . THR B 2 23 ? 22.627 -8.510 11.073 1.00 12.11 22 THR B N 1
ATOM 1607 C CA . THR B 2 23 ? 21.725 -9.460 10.428 1.00 12.92 22 THR B CA 1
ATOM 1608 C C . THR B 2 23 ? 20.412 -9.588 11.174 1.00 13.12 22 THR B C 1
ATOM 1609 O O . THR B 2 23 ? 20.288 -9.249 12.357 1.00 12.66 22 THR B O 1
ATOM 1613 N N . CYS B 2 24 ? 19.431 -10.114 10.442 1.00 13.13 23 CYS B N 1
ATOM 1614 C CA . CYS B 2 24 ? 18.045 -10.158 10.876 1.00 14.61 23 CYS B CA 1
ATOM 1615 C C . CYS B 2 24 ? 17.475 -11.476 10.375 1.00 16.41 23 CYS B C 1
ATOM 1616 O O . CYS B 2 24 ? 17.267 -11.660 9.168 1.00 16.44 23 CYS B O 1
ATOM 1619 N N A ARG B 2 25 ? 17.207 -12.386 11.304 0.54 17.52 24 ARG B N 1
ATOM 1620 N N C ARG B 2 25 ? 17.237 -12.398 11.296 0.46 18.21 24 ARG B N 1
ATOM 1621 C CA A ARG B 2 25 ? 16.834 -13.754 10.987 0.54 18.54 24 ARG B CA 1
ATOM 1622 C CA C ARG B 2 25 ? 16.830 -13.749 10.960 0.46 20.19 24 ARG B CA 1
ATOM 1623 C C A ARG B 2 25 ? 15.388 -14.012 11.389 0.54 19.60 24 ARG B C 1
ATOM 1624 C C C ARG B 2 25 ? 15.376 -13.963 11.353 0.46 20.17 24 ARG B C 1
ATOM 1625 O O A ARG B 2 25 ? 14.928 -13.541 12.430 0.54 20.75 24 ARG B O 1
ATOM 1626 O O C ARG B 2 25 ? 14.893 -13.403 12.338 0.46 19.81 24 ARG B O 1
ATOM 1641 N N . SER B 2 26 ? 14.684 -14.778 10.566 0.97 20.44 25 SER B N 1
ATOM 1642 C CA . SER B 2 26 ? 13.307 -15.149 10.838 0.97 23.23 25 SER B CA 1
ATOM 1643 C C . SER B 2 26 ? 13.264 -16.565 11.382 0.97 25.75 25 SER B C 1
ATOM 1644 O O . SER B 2 26 ? 13.931 -17.457 10.858 0.97 25.91 25 SER B O 1
ATOM 1647 N N . SER B 2 27 ? 12.448 -16.779 12.407 1.00 29.30 26 SER B N 1
ATOM 1648 C CA . SER B 2 27 ? 12.307 -18.117 12.963 1.00 33.12 26 SER B CA 1
ATOM 1649 C C . SER B 2 27 ? 11.427 -19.043 12.127 1.00 36.37 26 SER B C 1
ATOM 1650 O O . SER B 2 27 ? 11.303 -20.221 12.478 1.00 37.62 26 SER B O 1
ATOM 1653 N N A THR B 2 28 ? 10.791 -18.572 11.061 0.47 37.89 27 THR B N 1
ATOM 1654 N N B THR B 2 28 ? 10.835 -18.539 11.034 0.53 34.21 27 THR B N 1
ATOM 1655 C CA A THR B 2 28 ? 9.921 -19.461 10.298 0.47 41.18 27 THR B CA 1
ATOM 1656 C CA B THR B 2 28 ? 10.036 -19.351 10.118 0.53 33.15 27 THR B CA 1
ATOM 1657 C C A THR B 2 28 ? 10.420 -19.722 8.882 0.47 41.74 27 THR B C 1
ATOM 1658 C C B THR B 2 28 ? 10.858 -19.981 9.005 0.53 34.02 27 THR B C 1
ATOM 1659 O O A THR B 2 28 ? 9.682 -20.294 8.070 0.47 49.25 27 THR B O 1
ATOM 1660 O O B THR B 2 28 ? 10.405 -20.958 8.395 0.53 33.17 27 THR B O 1
ATOM 1667 N N A GLY B 2 29 ? 11.651 -19.353 8.580 0.47 40.19 28 GLY B N 1
ATOM 1668 N N B GLY B 2 29 ? 12.039 -19.446 8.719 0.53 32.72 28 GLY B N 1
ATOM 1669 C CA A GLY B 2 29 ? 12.238 -19.645 7.289 0.47 35.69 28 GLY B CA 1
ATOM 1670 C CA B GLY B 2 29 ? 12.812 -19.883 7.576 0.53 30.68 28 GLY B CA 1
ATOM 1671 C C A GLY B 2 29 ? 13.165 -18.529 6.857 0.47 33.08 28 GLY B C 1
ATOM 1672 C C B GLY B 2 29 ? 13.575 -18.726 6.972 0.53 29.79 28 GLY B C 1
ATOM 1673 O O A GLY B 2 29 ? 13.412 -17.571 7.586 0.47 30.51 28 GLY B O 1
ATOM 1674 O O B GLY B 2 29 ? 14.036 -17.843 7.699 0.53 27.97 28 GLY B O 1
ATOM 1675 N N . ALA B 2 30 ? 13.696 -18.695 5.649 1.00 30.83 29 ALA B N 1
ATOM 1676 C CA . ALA B 2 30 ? 14.498 -17.666 5.006 1.00 27.78 29 ALA B CA 1
ATOM 1677 C C . ALA B 2 30 ? 13.737 -16.350 4.907 1.00 24.66 29 ALA B C 1
ATOM 1678 O O . ALA B 2 30 ? 12.533 -16.328 4.660 1.00 25.16 29 ALA B O 1
ATOM 1680 N N . VAL B 2 31 ? 14.456 -15.249 5.111 1.00 21.15 30 VAL B N 1
ATOM 1681 C CA . VAL B 2 31 ? 13.934 -13.933 4.780 1.00 19.69 30 VAL B CA 1
ATOM 1682 C C . VAL B 2 31 ? 13.994 -13.762 3.268 1.00 18.68 30 VAL B C 1
ATOM 1683 O O . VAL B 2 31 ? 14.996 -14.113 2.630 1.00 19.27 30 VAL B O 1
ATOM 1687 N N . THR B 2 32 A 12.915 -13.248 2.679 1.00 18.05 30 THR B N 1
ATOM 1688 C CA . THR B 2 32 A 12.852 -13.012 1.242 1.00 19.24 30 THR B CA 1
ATOM 1689 C C . THR B 2 32 A 12.396 -11.581 1.008 1.00 18.04 30 THR B C 1
ATOM 1690 O O . THR B 2 32 A 12.077 -10.848 1.948 1.00 17.43 30 THR B O 1
ATOM 1694 N N . THR B 2 33 B 12.360 -11.176 -0.261 1.00 18.29 30 THR B N 1
ATOM 1695 C CA . THR B 2 33 B 11.873 -9.832 -0.562 1.00 19.37 30 THR B CA 1
ATOM 1696 C C . THR B 2 33 B 10.429 -9.624 -0.134 1.00 18.49 30 THR B C 1
ATOM 1697 O O . THR B 2 33 B 10.017 -8.480 0.087 1.00 19.11 30 THR B O 1
ATOM 1701 N N A SER B 2 34 C 9.652 -10.697 -0.010 0.66 18.33 30 SER B N 1
ATOM 1702 N N B SER B 2 34 C 9.646 -10.696 -0.010 0.34 18.86 30 SER B N 1
ATOM 1703 C CA A SER B 2 34 C 8.275 -10.544 0.443 0.66 19.97 30 SER B CA 1
ATOM 1704 C CA B SER B 2 34 C 8.268 -10.536 0.440 0.34 18.98 30 SER B CA 1
ATOM 1705 C C A SER B 2 34 C 8.159 -10.204 1.921 0.66 18.91 30 SER B C 1
ATOM 1706 C C B SER B 2 34 C 8.158 -10.194 1.921 0.34 18.57 30 SER B C 1
ATOM 1707 O O A SER B 2 34 C 7.031 -9.992 2.390 0.66 18.91 30 SER B O 1
ATOM 1708 O O B SER B 2 34 C 7.032 -9.978 2.393 0.34 18.18 30 SER B O 1
ATOM 1713 N N . ASN B 2 35 ? 9.278 -10.139 2.657 1.00 17.75 31 ASN B N 1
ATOM 1714 C CA . ASN B 2 35 ? 9.277 -9.648 4.032 1.00 15.91 31 ASN B CA 1
ATOM 1715 C C . ASN B 2 35 ? 9.555 -8.153 4.123 1.00 15.46 31 ASN B C 1
ATOM 1716 O O . ASN B 2 35 ? 9.504 -7.595 5.226 1.00 14.58 31 ASN B O 1
ATOM 1721 N N . TYR B 2 36 ? 9.880 -7.510 3.000 1.00 14.34 32 TYR B N 1
ATOM 1722 C CA . TYR B 2 36 ? 10.020 -6.054 2.899 1.00 14.22 32 TYR B CA 1
ATOM 1723 C C . TYR B 2 36 ? 10.907 -5.482 4.007 1.00 12.99 32 TYR B C 1
ATOM 1724 O O . TYR B 2 36 ? 10.603 -4.434 4.584 1.00 13.11 32 TYR B O 1
ATOM 1733 N N . ALA B 2 37 ? 12.031 -6.165 4.287 1.00 13.01 33 ALA B N 1
ATOM 1734 C CA . ALA B 2 37 ? 12.804 -5.887 5.503 1.00 12.58 33 ALA B CA 1
ATOM 1735 C C . ALA B 2 37 ? 13.105 -4.405 5.678 1.00 12.33 33 ALA B C 1
ATOM 1736 O O . ALA B 2 37 ? 13.575 -3.732 4.755 1.00 11.79 33 ALA B O 1
ATOM 1738 N N . ASN B 2 38 ? 12.867 -3.925 6.892 1.00 10.99 34 ASN B N 1
ATOM 1739 C CA . ASN B 2 38 ? 13.212 -2.575 7.312 1.00 11.54 34 ASN B CA 1
ATOM 1740 C C . ASN B 2 38 ? 14.399 -2.596 8.267 1.00 10.86 34 ASN B C 1
ATOM 1741 O O . ASN B 2 38 ? 14.567 -3.534 9.053 1.00 11.67 34 ASN B O 1
ATOM 1746 N N . TRP B 2 39 ? 15.158 -1.504 8.237 1.00 10.51 35 TRP B N 1
ATOM 1747 C CA . TRP B 2 39 ? 16.182 -1.211 9.235 1.00 9.96 35 TRP B CA 1
ATOM 1748 C C . TRP B 2 39 ? 15.956 0.206 9.711 1.00 9.31 35 TRP B C 1
ATOM 1749 O O . TRP B 2 39 ? 15.862 1.126 8.890 1.00 10.22 35 TRP B O 1
ATOM 1760 N N . VAL B 2 40 ? 15.892 0.379 11.034 1.00 9.43 36 VAL B N 1
ATOM 1761 C CA . VAL B 2 40 ? 15.708 1.700 11.625 1.00 10.37 36 VAL B CA 1
ATOM 1762 C C . VAL B 2 40 ? 16.738 1.871 12.738 1.00 10.49 36 VAL B C 1
ATOM 1763 O O . VAL B 2 40 ? 17.255 0.897 13.289 1.00 11.11 36 VAL B O 1
ATOM 1767 N N . GLN B 2 41 ? 17.055 3.127 13.038 1.00 10.43 37 GLN B N 1
ATOM 1768 C CA . GLN B 2 41 ? 18.105 3.474 13.981 1.00 10.24 37 GLN B CA 1
ATOM 1769 C C . GLN B 2 41 ? 17.524 4.248 15.145 1.00 10.48 37 GLN B C 1
ATOM 1770 O O . GLN B 2 41 ? 16.826 5.247 14.935 1.00 11.21 37 GLN B O 1
ATOM 1776 N N . GLU B 2 42 ? 17.867 3.825 16.359 1.00 11.01 38 GLU B N 1
ATOM 1777 C CA . GLU B 2 42 ? 17.483 4.534 17.569 1.00 12.01 38 GLU B CA 1
ATOM 1778 C C 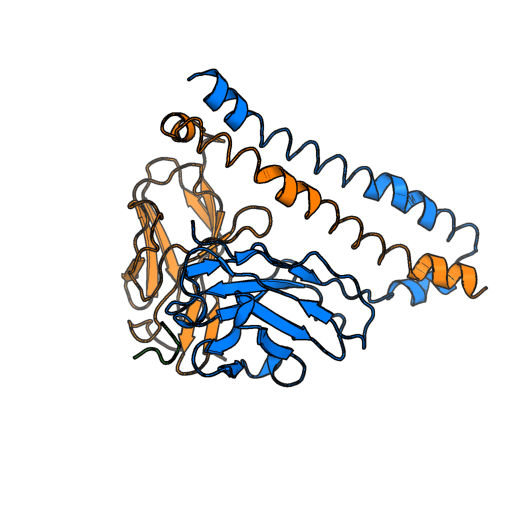. GLU B 2 42 ? 18.715 5.146 18.217 1.00 12.90 38 GLU B C 1
ATOM 1779 O O . GLU B 2 42 ? 19.672 4.433 18.564 1.00 12.37 38 GLU B O 1
ATOM 1785 N N . LYS B 2 43 ? 18.652 6.450 18.445 1.00 16.31 39 LYS B N 1
ATOM 1786 C CA . LYS B 2 43 ? 19.596 7.184 19.277 1.00 20.57 39 LYS B CA 1
ATOM 1787 C C . LYS B 2 43 ? 18.855 7.793 20.467 1.00 21.71 39 LYS B C 1
ATOM 1788 O O . LYS B 2 43 ? 17.621 7.885 20.459 1.00 22.20 39 LYS B O 1
ATOM 1794 N N . PRO B 2 44 ? 19.563 8.229 21.508 1.00 25.01 40 PRO B N 1
ATOM 1795 C CA . PRO B 2 44 ? 18.889 8.950 22.601 1.00 28.02 40 PRO B CA 1
ATOM 1796 C C . PRO B 2 44 ? 18.336 10.299 22.150 1.00 31.88 40 PRO B C 1
ATOM 1797 O O . PRO B 2 44 ? 18.961 11.017 21.365 1.00 33.41 40 PRO B O 1
ATOM 1801 N N . ASP B 2 45 ? 17.150 10.646 22.655 1.00 35.48 41 ASP B N 1
ATOM 1802 C CA . ASP B 2 45 ? 16.370 9.762 23.512 1.00 39.77 41 ASP B CA 1
ATOM 1803 C C . ASP B 2 45 ? 15.128 9.302 22.772 1.00 32.37 41 ASP B C 1
ATOM 1804 O O . ASP B 2 45 ? 14.281 10.119 22.397 1.00 30.45 41 ASP B O 1
ATOM 1809 N N . HIS B 2 46 ? 15.024 7.985 22.610 1.00 27.49 42 HIS B N 1
ATOM 1810 C CA . HIS B 2 46 ? 14.035 7.345 21.735 1.00 24.78 42 HIS B CA 1
ATOM 1811 C C . HIS B 2 46 ? 13.823 8.137 20.442 1.00 21.62 42 HIS B C 1
ATOM 1812 O O . HIS B 2 46 ? 12.693 8.391 20.007 1.00 22.61 42 HIS B O 1
ATOM 1819 N N . LEU B 2 47 ? 14.951 8.512 19.821 1.00 20.38 43 LEU B N 1
ATOM 1820 C CA . LEU B 2 47 ? 14.973 9.223 18.540 1.00 19.56 43 LEU B CA 1
ATOM 1821 C C . LEU B 2 47 ? 15.234 8.224 17.420 1.00 15.69 43 LEU B C 1
ATOM 1822 O O . LEU B 2 47 ? 16.370 7.759 17.227 1.00 14.61 43 LEU B O 1
ATOM 1827 N N . PHE B 2 48 ? 14.188 7.914 16.672 1.00 14.06 44 PHE B N 1
ATOM 1828 C CA . PHE B 2 48 ? 14.233 6.909 15.627 1.00 12.65 44 PHE B CA 1
ATOM 1829 C C . PHE B 2 48 ? 14.320 7.564 14.270 1.00 12.02 44 PHE B C 1
ATOM 1830 O O . PHE B 2 48 ? 13.672 8.580 14.009 1.00 13.62 44 PHE B O 1
ATOM 1838 N N A THR B 2 49 ? 15.128 6.993 13.400 0.69 11.45 45 THR B N 1
ATOM 1839 N N B THR B 2 49 ? 15.079 6.951 13.382 0.31 11.23 45 THR B N 1
ATOM 1840 C CA A THR B 2 49 ? 15.114 7.382 12.003 0.69 12.96 45 THR B CA 1
ATOM 1841 C CA B THR B 2 49 ? 15.085 7.410 12.010 0.31 12.59 45 THR B CA 1
ATOM 1842 C C A THR B 2 49 ? 15.061 6.135 11.142 0.69 12.16 45 THR B C 1
ATOM 1843 C C B THR B 2 49 ? 15.168 6.205 11.085 0.31 12.02 45 THR B C 1
ATOM 1844 O O A THR B 2 49 ? 15.563 5.071 11.521 0.69 12.35 45 THR B O 1
ATOM 1845 O O B THR B 2 49 ? 15.831 5.213 11.397 0.31 12.17 45 THR B O 1
ATOM 1852 N N . GLY B 2 50 ? 14.436 6.274 9.977 1.00 11.84 46 GLY B N 1
ATOM 1853 C CA . GLY B 2 50 ? 14.437 5.179 9.027 1.00 11.94 46 GLY B CA 1
ATOM 1854 C C . GLY B 2 50 ? 15.742 5.135 8.255 1.00 12.85 46 GLY B C 1
ATOM 1855 O O . GLY B 2 50 ? 16.349 6.158 7.959 1.00 18.36 46 GLY B O 1
ATOM 1856 N N A LEU B 2 51 ? 16.192 3.919 7.962 0.86 9.94 47 LEU B N 1
ATOM 1857 N N B LEU B 2 51 ? 16.189 3.928 7.925 0.14 11.90 47 LEU B N 1
ATOM 1858 C CA A LEU B 2 51 ? 17.406 3.719 7.174 0.86 10.43 47 LEU B CA 1
ATOM 1859 C CA B LEU B 2 51 ? 17.380 3.774 7.092 0.14 11.26 47 LEU B CA 1
ATOM 1860 C C A LEU B 2 51 ? 17.108 3.019 5.859 0.86 10.24 47 LEU B C 1
ATOM 1861 C C B LEU B 2 51 ? 17.058 3.032 5.809 0.14 11.42 47 LEU B C 1
ATOM 1862 O O A LEU B 2 51 ? 17.488 3.521 4.798 0.86 10.75 47 LEU B O 1
ATOM 1863 O O B LEU B 2 51 ? 17.326 3.540 4.715 0.14 11.25 47 LEU B O 1
ATOM 1872 N N . ILE B 2 52 ? 16.507 1.831 5.920 1.00 10.65 48 ILE B N 1
ATOM 1873 C CA . ILE B 2 52 ? 16.212 0.989 4.767 1.00 11.11 48 ILE B CA 1
ATOM 1874 C C . ILE B 2 52 ? 14.783 0.494 4.913 1.00 11.23 48 ILE B C 1
ATOM 1875 O O . ILE B 2 52 ? 14.340 0.164 6.022 1.00 11.75 48 ILE B O 1
ATOM 1880 N N . VAL B 2 53 ? 14.069 0.433 3.793 1.00 11.29 49 VAL B N 1
ATOM 1881 C CA . VAL B 2 53 ? 12.789 -0.257 3.741 1.00 11.57 49 VAL B CA 1
ATOM 1882 C C . VAL B 2 53 ? 12.796 -1.153 2.510 1.00 11.24 49 VAL B C 1
ATOM 1883 O O . VAL B 2 53 ? 13.563 -0.942 1.568 1.00 11.75 49 VAL B O 1
ATOM 1887 N N . GLY B 2 54 ? 11.916 -2.154 2.497 1.00 11.92 50 GLY B N 1
ATOM 1888 C CA . GLY B 2 54 ? 11.788 -2.983 1.297 1.00 13.40 50 GLY B CA 1
ATOM 1889 C C . GLY B 2 54 ? 13.089 -3.667 0.918 1.00 13.61 50 GLY B C 1
ATOM 1890 O O . GLY B 2 54 ? 13.443 -3.710 -0.273 1.00 13.85 50 GLY B O 1
ATOM 1891 N N . THR B 2 55 ? 13.806 -4.216 1.914 1.00 12.26 51 THR B N 1
ATOM 1892 C CA . THR B 2 55 ? 15.069 -4.936 1.761 1.00 12.60 51 THR B CA 1
ATOM 1893 C C . THR B 2 55 ? 16.252 -4.028 1.497 1.00 12.55 51 THR B C 1
ATOM 1894 O O . THR B 2 55 ? 17.269 -4.120 2.199 1.00 13.09 51 THR B O 1
ATOM 1898 N N . ASN B 2 56 ? 16.160 -3.180 0.469 1.00 12.72 52 ASN B N 1
ATOM 1899 C CA . ASN B 2 56 ? 17.334 -2.479 -0.028 1.00 13.43 52 ASN B CA 1
ATOM 1900 C C . ASN B 2 56 ? 17.073 -1.031 -0.419 1.00 13.90 52 ASN B C 1
ATOM 1901 O O . ASN B 2 56 ? 17.960 -0.411 -1.018 1.00 14.37 52 ASN B O 1
ATOM 1906 N N . ASN B 2 57 ? 15.909 -0.466 -0.116 1.00 13.86 53 ASN B N 1
ATOM 1907 C CA . ASN B 2 57 ? 15.644 0.923 -0.469 1.00 15.52 53 ASN B CA 1
ATOM 1908 C C . ASN B 2 57 ? 16.126 1.843 0.646 1.00 13.25 53 ASN B C 1
ATOM 1909 O O . ASN B 2 57 ? 15.602 1.813 1.763 1.00 13.99 53 ASN B O 1
ATOM 1914 N N . ARG B 2 58 ? 17.106 2.678 0.335 1.00 13.89 54 ARG B N 1
ATOM 1915 C CA . ARG B 2 58 ? 17.656 3.616 1.299 1.00 14.49 54 ARG B CA 1
ATOM 1916 C C . ARG B 2 58 ? 16.758 4.842 1.392 1.00 14.53 54 ARG B C 1
ATOM 1917 O O . ARG B 2 58 ? 16.440 5.458 0.373 1.00 17.87 54 ARG B O 1
ATOM 1925 N N . VAL B 2 59 ? 16.342 5.169 2.614 1.00 12.76 55 VAL B N 1
ATOM 1926 C CA . VAL B 2 59 ? 15.436 6.292 2.898 1.00 14.20 55 VAL B CA 1
ATOM 1927 C C . VAL B 2 59 ? 16.098 7.592 2.459 1.00 13.58 55 VAL B C 1
ATOM 1928 O O . VAL B 2 59 ? 17.321 7.743 2.635 1.00 13.90 55 VAL B O 1
ATOM 1932 N N . PRO B 2 60 ? 15.373 8.550 1.880 1.00 15.33 56 PRO B N 1
ATOM 1933 C CA . PRO B 2 60 ? 16.021 9.792 1.432 1.00 16.57 56 PRO B CA 1
ATOM 1934 C C . PRO B 2 60 ? 16.747 10.471 2.578 1.00 17.93 56 PRO B C 1
ATOM 1935 O O . PRO B 2 60 ? 16.231 10.572 3.692 1.00 18.87 56 PRO B O 1
ATOM 1939 N N . GLY B 2 61 ? 17.979 10.896 2.312 1.00 17.92 57 GLY B N 1
ATOM 1940 C CA . GLY B 2 61 ? 18.764 11.595 3.298 1.00 18.33 57 GLY B CA 1
ATOM 1941 C C . GLY B 2 61 ? 19.680 10.714 4.108 1.00 17.58 57 GLY B C 1
ATOM 1942 O O . GLY B 2 61 ? 20.577 11.235 4.782 1.00 19.25 57 GLY B O 1
ATOM 1943 N N . VAL B 2 62 ? 19.493 9.406 4.050 1.00 15.56 58 VAL B N 1
ATOM 1944 C CA . VAL B 2 62 ? 20.374 8.464 4.741 1.00 14.53 58 VAL B CA 1
ATOM 1945 C C . VAL B 2 62 ? 21.682 8.371 3.964 1.00 14.39 58 VAL B C 1
ATOM 1946 O O . VAL B 2 62 ? 21.652 8.282 2.728 1.00 15.05 58 VAL B O 1
ATOM 1950 N N . PRO B 2 63 ? 22.836 8.423 4.627 1.00 15.81 59 PRO B N 1
ATOM 1951 C CA . PRO B 2 63 ? 24.090 8.476 3.875 1.00 16.74 59 PRO B CA 1
ATOM 1952 C C . PRO B 2 63 ? 24.372 7.163 3.170 1.00 16.05 59 PRO B C 1
ATOM 1953 O O . PRO B 2 63 ? 23.912 6.095 3.603 1.00 14.85 59 PRO B O 1
ATOM 1957 N N . PRO B 2 64 ? 25.124 7.199 2.066 1.00 16.85 60 PRO B N 1
ATOM 1958 C CA . PRO B 2 64 ? 25.281 5.999 1.225 1.00 16.72 60 PRO B CA 1
ATOM 1959 C C . PRO B 2 64 ? 26.092 4.877 1.861 1.00 15.63 60 PRO B C 1
ATOM 1960 O O . PRO B 2 64 ? 26.076 3.755 1.321 1.00 16.12 60 PRO B O 1
ATOM 1964 N N . ARG B 2 65 ? 26.749 5.109 3.006 1.00 14.56 61 ARG B N 1
ATOM 1965 C CA . ARG B 2 65 ? 27.450 4.012 3.659 1.00 13.92 61 ARG B CA 1
ATOM 1966 C C . ARG B 2 65 ? 26.500 2.937 4.189 1.00 12.85 61 ARG B C 1
ATOM 1967 O O . ARG B 2 65 ? 26.948 1.823 4.474 1.00 12.95 61 ARG B O 1
ATOM 1975 N N . PHE B 2 66 ? 25.194 3.230 4.313 1.00 12.62 62 PHE B N 1
ATOM 1976 C CA . PHE B 2 66 ? 24.216 2.225 4.729 1.00 12.81 62 PHE B CA 1
ATOM 1977 C C . PHE B 2 66 ? 23.620 1.539 3.511 1.00 13.42 62 PHE B C 1
ATOM 1978 O O . PHE B 2 66 ? 23.175 2.212 2.577 1.00 14.14 62 PHE B O 1
ATOM 1986 N N A SER B 2 67 ? 23.578 0.207 3.533 0.73 12.70 63 SER B N 1
ATOM 1987 N N B SER B 2 67 ? 23.579 0.211 3.536 0.18 13.74 63 SER B N 1
ATOM 1988 N N C SER B 2 67 ? 23.562 0.208 3.543 0.08 12.98 63 SER B N 1
ATOM 1989 C CA A SER B 2 67 ? 22.896 -0.522 2.470 0.73 13.12 63 SER B CA 1
ATOM 1990 C CA B SER B 2 67 ? 22.927 -0.547 2.480 0.18 13.90 63 SER B CA 1
ATOM 1991 C CA C SER B 2 67 ? 22.959 -0.556 2.458 0.08 12.77 63 SER B CA 1
ATOM 1992 C C A SER B 2 67 ? 22.246 -1.765 3.049 0.73 13.31 63 SER B C 1
ATOM 1993 C C B SER B 2 67 ? 22.221 -1.747 3.087 0.18 13.38 63 SER B C 1
ATOM 1994 C C C SER B 2 67 ? 22.279 -1.794 3.027 0.08 12.50 63 SER B C 1
ATOM 1995 O O A SER B 2 67 ? 22.728 -2.346 4.023 0.73 14.41 63 SER B O 1
ATOM 1996 O O B SER B 2 67 ? 22.636 -2.277 4.121 0.18 14.09 63 SER B O 1
ATOM 1997 O O C SER B 2 67 ? 22.778 -2.400 3.979 0.08 13.17 63 SER B O 1
ATOM 2004 N N . GLY B 2 68 ? 21.143 -2.170 2.440 1.00 12.47 64 GLY B N 1
ATOM 2005 C CA . GLY B 2 68 ? 20.405 -3.349 2.852 1.00 12.70 64 GLY B CA 1
ATOM 2006 C C . GLY B 2 68 ? 20.466 -4.413 1.776 1.00 13.57 64 GLY B C 1
ATOM 2007 O O . GLY B 2 68 ? 20.478 -4.104 0.578 1.00 15.13 64 GLY B O 1
ATOM 2008 N N . SER B 2 69 ? 20.457 -5.673 2.199 1.00 13.29 65 SER B N 1
ATOM 2009 C CA . SER B 2 69 ? 20.466 -6.794 1.266 1.00 14.49 65 SER B CA 1
ATOM 2010 C C . SER B 2 69 ? 19.919 -8.031 1.966 1.00 14.75 65 SER B C 1
ATOM 2011 O O . SER B 2 69 ? 19.540 -7.987 3.141 1.00 14.35 65 SER B O 1
ATOM 2014 N N . LEU B 2 70 ? 19.865 -9.136 1.223 1.00 15.73 66 LEU B N 1
ATOM 2015 C CA . LEU B 2 70 ? 19.659 -10.460 1.787 1.00 17.29 66 LEU B CA 1
ATOM 2016 C C . LEU B 2 70 ? 20.953 -11.250 1.651 1.00 19.41 66 LEU B C 1
ATOM 2017 O O . LEU B 2 70 ? 21.538 -11.295 0.566 1.00 21.46 66 LEU B O 1
ATOM 2022 N N . ILE B 2 71 ? 21.395 -11.871 2.743 1.00 20.11 67 ILE B N 1
ATOM 2023 C CA . ILE B 2 71 ? 22.591 -12.718 2.746 1.00 22.12 67 ILE B CA 1
ATOM 2024 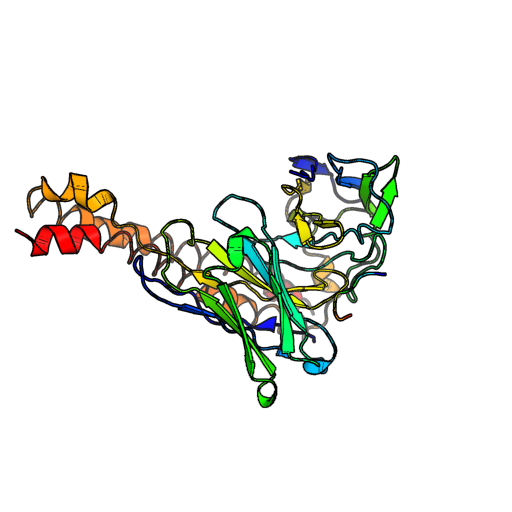C C . ILE B 2 71 ? 22.249 -14.012 3.471 1.00 25.38 67 ILE B C 1
ATOM 2025 O O . ILE B 2 71 ? 21.869 -13.978 4.643 1.00 24.66 67 ILE B O 1
ATOM 2030 N N . GLU B 2 72 ? 22.402 -15.151 2.790 1.00 30.12 68 GLU B N 1
ATOM 2031 C CA . GLU B 2 72 ? 22.262 -16.466 3.423 1.00 35.29 68 GLU B CA 1
ATOM 2032 C C . GLU B 2 72 ? 20.973 -16.575 4.246 1.00 35.75 68 GLU B C 1
ATOM 2033 O O . GLU B 2 72 ? 20.987 -16.906 5.437 1.00 34.26 68 GLU B O 1
ATOM 2039 N N . ASP B 2 73 ? 19.850 -16.255 3.611 1.00 36.28 69 ASP B N 1
ATOM 2040 C CA . ASP B 2 73 ? 18.519 -16.408 4.194 1.00 37.54 69 ASP B CA 1
ATOM 2041 C C . ASP B 2 73 ? 18.207 -15.414 5.309 1.00 29.87 69 ASP B C 1
ATOM 2042 O O . ASP B 2 73 ? 17.181 -15.572 5.982 1.00 25.98 69 ASP B O 1
ATOM 2047 N N . LYS B 2 74 ? 19.058 -14.408 5.536 1.00 25.19 70 LYS B N 1
ATOM 2048 C CA . LYS B 2 74 ? 18.806 -13.346 6.504 1.00 20.57 70 LYS B CA 1
ATOM 2049 C C . LYS B 2 74 ? 18.778 -12.003 5.787 1.00 18.37 70 LYS B C 1
ATOM 2050 O O . LYS B 2 74 ? 19.392 -11.839 4.729 1.00 20.68 70 LYS B O 1
ATOM 2056 N N . ALA B 2 75 ? 18.060 -11.041 6.358 1.00 15.71 71 ALA B N 1
ATOM 2057 C CA . ALA B 2 75 ? 18.248 -9.658 5.945 1.00 14.98 71 ALA B CA 1
ATOM 2058 C C . ALA B 2 75 ? 19.519 -9.117 6.598 1.00 14.23 71 ALA B C 1
ATOM 2059 O O . ALA B 2 75 ? 19.875 -9.482 7.726 1.00 14.11 71 ALA B O 1
ATOM 2061 N N . ALA B 2 76 ? 20.186 -8.201 5.908 1.00 13.02 72 ALA B N 1
ATOM 2062 C CA . ALA B 2 76 ? 21.457 -7.682 6.394 1.00 13.45 72 ALA B CA 1
ATOM 2063 C C . ALA B 2 76 ? 21.565 -6.190 6.141 1.00 12.59 72 ALA B C 1
ATOM 2064 O O . ALA B 2 76 ? 21.222 -5.711 5.054 1.00 13.38 72 ALA B O 1
ATOM 2066 N N . LEU B 2 77 ? 22.028 -5.455 7.146 1.00 12.09 73 LEU B N 1
ATOM 2067 C CA . LEU B 2 77 ? 22.374 -4.045 7.016 1.00 12.05 73 LEU B CA 1
ATOM 2068 C C . LEU B 2 77 ? 23.893 -3.950 7.057 1.00 11.53 73 LEU B C 1
ATOM 2069 O O . LEU B 2 77 ? 24.512 -4.391 8.026 1.00 12.24 73 LEU B O 1
ATOM 2074 N N . THR B 2 78 ? 24.496 -3.410 6.007 1.00 11.51 74 THR B N 1
ATOM 2075 C CA . THR B 2 78 ? 25.940 -3.234 5.960 1.00 12.34 74 THR B CA 1
ATOM 2076 C C . THR B 2 78 ? 26.235 -1.749 6.094 1.00 12.18 74 THR B C 1
ATOM 2077 O O . THR B 2 78 ? 25.619 -0.919 5.407 1.00 12.62 74 THR B O 1
ATOM 2081 N N . ILE B 2 79 ? 27.127 -1.418 7.017 1.00 12.43 75 ILE B N 1
ATOM 2082 C CA . ILE B 2 79 ? 27.648 -0.068 7.147 1.00 12.38 75 ILE B CA 1
ATOM 2083 C C . ILE B 2 79 ? 29.075 -0.126 6.628 1.00 12.04 75 ILE B C 1
ATOM 2084 O O . ILE B 2 79 ? 29.961 -0.697 7.286 1.00 13.14 75 ILE B O 1
ATOM 2089 N N . THR B 2 80 ? 29.304 0.445 5.450 1.00 12.33 76 THR B N 1
ATOM 2090 C CA . THR B 2 80 ? 30.614 0.395 4.809 1.00 13.71 76 THR B CA 1
ATOM 2091 C C . THR B 2 80 ? 31.359 1.673 5.169 1.00 14.17 76 THR B C 1
ATOM 2092 O O . THR B 2 80 ? 31.152 2.724 4.565 1.00 15.19 76 THR B O 1
ATOM 2096 N N . GLY B 2 81 ? 32.228 1.586 6.174 1.00 13.14 77 GLY B N 1
ATOM 2097 C CA . GLY B 2 81 ? 32.943 2.762 6.646 1.00 13.85 77 GLY B CA 1
ATOM 2098 C C . GLY B 2 81 ? 32.218 3.419 7.803 1.00 13.11 77 GLY B C 1
ATOM 2099 O O . GLY B 2 81 ? 31.716 4.541 7.683 1.00 14.26 77 GLY B O 1
ATOM 2100 N N . ALA B 2 82 ? 32.180 2.738 8.945 1.00 12.68 78 ALA B N 1
ATOM 2101 C CA . ALA B 2 82 ? 31.416 3.213 10.091 1.00 12.78 78 ALA B CA 1
ATOM 2102 C C . ALA B 2 82 ? 31.964 4.540 10.594 1.00 12.62 78 ALA B C 1
ATOM 2103 O O . ALA B 2 82 ? 33.172 4.787 10.562 1.00 13.23 78 ALA B O 1
ATOM 2105 N N A GLN B 2 83 ? 31.059 5.389 11.081 0.58 12.47 79 GLN B N 1
ATOM 2106 N N B GLN B 2 83 ? 31.072 5.392 11.089 0.42 12.67 79 GLN B N 1
ATOM 2107 C CA A GLN B 2 83 ? 31.376 6.672 11.690 0.58 13.10 79 GLN B CA 1
ATOM 2108 C CA B GLN B 2 83 ? 31.451 6.658 11.694 0.42 13.50 79 GLN B CA 1
ATOM 2109 C C A GLN B 2 83 ? 30.972 6.642 13.156 0.58 12.74 79 GLN B C 1
ATOM 2110 C C B GLN B 2 83 ? 30.946 6.690 13.131 0.42 13.46 79 GLN B C 1
ATOM 2111 O O A GLN B 2 83 ? 30.108 5.859 13.559 0.58 12.51 79 GLN B O 1
ATOM 2112 O O B GLN B 2 83 ? 30.015 5.969 13.495 0.42 12.24 79 GLN B O 1
ATOM 2123 N N . THR B 2 84 ? 31.581 7.516 13.966 1.00 13.25 80 THR B N 1
ATOM 2124 C CA . THR B 2 84 ? 31.239 7.518 15.386 1.00 14.05 80 THR B CA 1
ATOM 2125 C C . THR B 2 84 ? 29.765 7.845 15.597 1.00 14.12 80 THR B C 1
ATOM 2126 O O . THR B 2 84 ? 29.144 7.341 16.539 1.00 14.06 80 THR B O 1
ATOM 2130 N N A GLU B 2 85 ? 29.187 8.668 14.716 0.55 15.82 81 GLU B N 1
ATOM 2131 N N B GLU B 2 85 ? 29.179 8.673 14.729 0.45 12.04 81 GLU B N 1
ATOM 2132 C CA A GLU B 2 85 ? 27.773 9.012 14.784 0.55 18.71 81 GLU B CA 1
ATOM 2133 C CA B GLU B 2 85 ? 27.759 8.988 14.838 0.45 12.05 81 GLU B CA 1
ATOM 2134 C C A GLU B 2 85 ? 26.862 7.816 14.521 0.55 15.12 81 GLU B C 1
ATOM 2135 C C B GLU B 2 85 ? 26.863 7.784 14.591 0.45 12.95 81 GLU B C 1
ATOM 2136 O O A GLU B 2 85 ? 25.647 7.932 14.712 0.55 15.53 81 GLU B O 1
ATOM 2137 O O B GLU B 2 85 ? 25.658 7.864 14.853 0.45 12.69 81 GLU B O 1
ATOM 2148 N N . ASP B 2 86 ? 27.409 6.678 14.094 1.00 12.03 82 ASP B N 1
ATOM 2149 C CA . ASP B 2 86 ? 26.613 5.484 13.857 1.00 11.45 82 ASP B CA 1
ATOM 2150 C C . ASP B 2 86 ? 26.422 4.656 15.113 1.00 11.52 82 ASP B C 1
ATOM 2151 O O . ASP B 2 86 ? 25.685 3.676 15.075 1.00 11.60 82 ASP B O 1
ATOM 2156 N N . GLU B 2 87 ? 27.068 5.014 16.226 1.00 11.27 83 GLU B N 1
ATOM 2157 C CA . GLU B 2 87 ? 26.798 4.345 17.496 1.00 12.12 83 GLU B CA 1
ATOM 2158 C C . GLU B 2 87 ? 25.339 4.570 17.867 1.00 12.46 83 GLU B C 1
ATOM 2159 O O . GLU B 2 87 ? 24.910 5.711 18.027 1.00 13.33 83 GLU B O 1
ATOM 2165 N N . ALA B 2 88 ? 24.578 3.479 17.972 1.00 11.82 84 ALA B N 1
ATOM 2166 C CA . ALA B 2 88 ? 23.129 3.557 18.066 1.00 11.62 84 ALA B CA 1
ATOM 2167 C C . ALA B 2 88 ? 22.626 2.140 18.217 1.00 11.33 84 ALA B C 1
ATOM 2168 O O . ALA B 2 88 ? 23.408 1.184 18.158 1.00 11.91 84 ALA B O 1
ATOM 2170 N N . ILE B 2 89 ? 21.316 1.994 18.401 1.00 11.12 85 ILE B N 1
ATOM 2171 C CA . ILE B 2 89 ? 20.667 0.692 18.388 1.00 11.30 85 ILE B CA 1
ATOM 2172 C C . ILE B 2 89 ? 19.928 0.556 17.065 1.00 11.01 85 ILE B C 1
ATOM 2173 O O . ILE B 2 89 ? 19.176 1.461 16.670 1.00 12.37 85 ILE B O 1
ATOM 2178 N N . TYR B 2 90 ? 20.121 -0.563 16.384 1.00 10.29 86 TYR B N 1
ATOM 2179 C CA . TYR B 2 90 ? 19.540 -0.793 15.068 1.00 10.38 86 TYR B CA 1
ATOM 2180 C C . TYR B 2 90 ? 18.495 -1.891 15.164 1.00 10.88 86 TYR B C 1
ATOM 2181 O O . TYR B 2 90 ? 18.794 -2.990 15.643 1.00 11.64 86 TYR B O 1
ATOM 2190 N N . PHE B 2 91 ? 17.265 -1.587 14.732 1.00 10.35 87 PHE B N 1
ATOM 2191 C CA . PHE B 2 91 ? 16.185 -2.555 14.752 1.00 10.89 87 PHE B CA 1
ATOM 2192 C C . PHE B 2 91 ? 15.821 -2.935 13.331 1.00 10.89 87 PHE B C 1
ATOM 2193 O O . PHE B 2 91 ? 15.738 -2.078 12.433 1.00 11.33 87 PHE B O 1
ATOM 2201 N N A CYS B 2 92 ? 15.616 -4.225 13.118 0.70 10.88 88 CYS B N 1
ATOM 2202 N N B CYS B 2 92 ? 15.539 -4.219 13.150 0.30 12.30 88 CYS B N 1
ATOM 2203 C CA A CYS B 2 92 ? 14.983 -4.631 11.873 0.70 11.17 88 CYS B CA 1
ATOM 2204 C CA B CYS B 2 92 ? 15.018 -4.765 11.907 0.30 12.76 88 CYS B CA 1
ATOM 2205 C C A CYS B 2 92 ? 13.508 -4.925 12.112 0.70 11.06 88 CYS B C 1
ATOM 2206 C C B CYS B 2 92 ? 13.544 -5.120 12.080 0.30 12.90 88 CYS B C 1
ATOM 2207 O O A CYS B 2 92 ? 13.054 -5.109 13.249 0.70 12.00 88 CYS B O 1
ATOM 2208 O O B CYS B 2 92 ? 13.120 -5.554 13.156 0.30 13.79 88 CYS B O 1
ATOM 2213 N N . ALA B 2 93 ? 12.754 -4.935 11.014 1.00 11.71 89 ALA B N 1
ATOM 2214 C CA . ALA B 2 93 ? 11.355 -5.352 11.035 1.00 12.65 89 ALA B CA 1
ATOM 2215 C C . ALA B 2 93 ? 11.062 -6.127 9.764 1.00 13.71 89 ALA B C 1
ATOM 2216 O O . ALA B 2 93 ? 11.530 -5.742 8.689 1.00 12.63 89 ALA B O 1
ATOM 2218 N N . LEU B 2 94 ? 10.295 -7.205 9.903 1.00 13.70 90 LEU B N 1
ATOM 2219 C CA . LEU B 2 94 ? 9.893 -8.041 8.781 1.00 14.23 90 LEU B CA 1
ATOM 2220 C C . LEU B 2 94 ? 8.374 -8.116 8.702 1.00 13.50 90 LEU B C 1
ATOM 2221 O O . LEU B 2 94 ? 7.679 -8.156 9.727 1.00 15.28 90 LEU B O 1
ATOM 2226 N N . TRP B 2 95 ? 7.871 -8.126 7.473 1.00 14.58 91 TRP B N 1
ATOM 2227 C CA . TRP B 2 95 ? 6.446 -8.229 7.198 1.00 16.14 91 TRP B CA 1
ATOM 2228 C C . TRP B 2 95 ? 6.088 -9.682 6.933 1.00 17.52 91 TRP B C 1
ATOM 2229 O O . TRP B 2 95 ? 6.676 -10.325 6.060 1.00 18.03 91 TRP B O 1
ATOM 2240 N N . TYR B 2 96 ? 5.113 -10.188 7.671 1.00 20.38 92 TYR B N 1
ATOM 2241 C CA . TYR B 2 96 ? 4.632 -11.562 7.484 1.00 23.90 92 TYR B CA 1
ATOM 2242 C C . TYR B 2 96 ? 3.156 -11.596 7.073 1.00 27.95 92 TYR B C 1
ATOM 2243 O O . TYR B 2 96 ? 2.301 -11.934 7.888 1.00 28.25 92 TYR B O 1
ATOM 2252 N N . SER B 2 97 ? 2.874 -11.299 5.797 1.00 30.86 93 SER B N 1
ATOM 2253 C CA . SER B 2 97 ? 1.527 -11.395 5.216 1.00 36.04 93 SER B CA 1
ATOM 2254 C C . SER B 2 97 ? 0.540 -10.364 5.745 1.00 38.92 93 SER B C 1
ATOM 2255 O O . SER B 2 97 ? -0.166 -9.716 4.959 1.00 38.88 93 SER B O 1
ATOM 2258 N N . ASN B 2 98 ? 0.432 -10.256 7.074 1.00 40.33 94 ASN B N 1
ATOM 2259 C CA . ASN B 2 98 ? -0.582 -9.411 7.689 1.00 41.70 94 ASN B CA 1
ATOM 2260 C C . ASN B 2 98 ? -0.119 -8.706 8.959 1.00 30.91 94 ASN B C 1
ATOM 2261 O O . ASN B 2 98 ? -0.960 -8.114 9.645 1.00 28.54 94 ASN B O 1
ATOM 2266 N N . HIS B 2 99 ? 1.171 -8.762 9.316 1.00 24.53 95 HIS B N 1
ATOM 2267 C CA . HIS B 2 99 ? 1.656 -7.989 10.451 1.00 20.50 95 HIS B CA 1
ATOM 2268 C C . HIS B 2 99 ? 3.166 -7.781 10.343 1.00 17.57 95 HIS B C 1
ATOM 2269 O O . HIS B 2 99 ? 3.881 -8.581 9.731 1.00 17.98 95 HIS B O 1
ATOM 2276 N N . TRP B 2 100 ? 3.642 -6.676 10.924 1.00 15.17 96 TRP B N 1
ATOM 2277 C CA . TRP B 2 100 ? 5.071 -6.409 11.062 1.00 13.51 96 TRP B CA 1
ATOM 2278 C C . TRP B 2 100 ? 5.566 -6.987 12.381 1.00 13.81 96 TRP B C 1
ATOM 2279 O O . TRP B 2 100 ? 4.907 -6.860 13.416 1.00 14.84 96 TRP B O 1
ATOM 2290 N N . VAL B 2 101 ? 6.751 -7.591 12.345 1.00 13.35 97 VAL B N 1
ATOM 2291 C CA . VAL B 2 101 ? 7.398 -8.120 13.541 1.00 14.33 97 VAL B CA 1
ATOM 2292 C C . VAL B 2 101 ? 8.793 -7.497 13.631 1.00 15.01 97 VAL B C 1
ATOM 2293 O O . VAL B 2 101 ? 9.556 -7.541 12.660 1.00 14.29 97 VAL B O 1
ATOM 2297 N N . PHE B 2 102 ? 9.129 -6.909 14.782 1.00 14.46 98 PHE B N 1
ATOM 2298 C CA . PHE B 2 102 ? 10.448 -6.307 14.977 1.00 14.21 98 PHE B CA 1
ATOM 2299 C C . PHE B 2 102 ? 11.400 -7.306 15.610 1.00 14.39 98 PHE B C 1
ATOM 2300 O O . PHE B 2 102 ? 11.017 -8.090 16.481 1.00 14.98 98 PHE B O 1
ATOM 2308 N N . GLY B 2 103 ? 12.666 -7.223 15.200 1.00 13.74 99 GLY B N 1
ATOM 2309 C CA . GLY B 2 103 ? 13.737 -7.852 15.952 1.00 14.04 99 GLY B CA 1
ATOM 2310 C C . GLY B 2 103 ? 13.990 -7.134 17.264 1.00 13.74 99 GLY B C 1
ATOM 2311 O O . GLY B 2 103 ? 13.445 -6.069 17.541 1.00 14.76 99 GLY B O 1
ATOM 2312 N N . GLY B 2 104 ? 14.876 -7.724 18.080 1.00 14.23 100 GLY B N 1
ATOM 2313 C CA . GLY B 2 104 ? 15.201 -7.190 19.394 1.00 14.12 100 GLY B CA 1
ATOM 2314 C C . GLY B 2 104 ? 16.198 -6.056 19.406 1.00 13.95 100 GLY B C 1
ATOM 2315 O O . GLY B 2 104 ? 16.423 -5.474 20.469 1.00 14.36 100 GLY B O 1
ATOM 2316 N N . GLY B 2 105 ? 16.798 -5.735 18.269 1.00 13.06 101 GLY B N 1
ATOM 2317 C CA . GLY B 2 105 ? 17.738 -4.623 18.202 1.00 13.19 101 GLY B CA 1
ATOM 2318 C C . GLY B 2 105 ? 19.174 -5.065 18.423 1.00 12.50 101 GLY B C 1
ATOM 2319 O O . GLY B 2 105 ? 19.467 -5.990 19.190 1.00 13.14 101 GLY B O 1
ATOM 2320 N N . THR B 2 106 ? 20.096 -4.360 17.760 1.00 12.28 102 THR B N 1
ATOM 2321 C CA . THR B 2 106 ? 21.531 -4.568 17.941 1.00 11.66 102 THR B CA 1
ATOM 2322 C C . THR B 2 106 ? 22.142 -3.280 18.464 1.00 11.25 102 THR B C 1
ATOM 2323 O O . THR B 2 106 ? 22.030 -2.230 17.818 1.00 11.37 102 THR B O 1
ATOM 2327 N N . LYS B 2 107 ? 22.792 -3.363 19.627 1.00 10.79 103 LYS B N 1
ATOM 2328 C CA . LYS B 2 107 ? 23.507 -2.209 20.158 1.00 11.28 103 LYS B CA 1
ATOM 2329 C C . LYS B 2 107 ? 24.856 -2.142 19.460 1.00 11.09 103 LYS B C 1
ATOM 2330 O O . LYS B 2 107 ? 25.727 -2.976 19.723 1.00 11.29 103 LYS B O 1
ATOM 2336 N N . LEU B 2 108 ? 25.045 -1.175 18.567 1.00 10.34 104 LEU B N 1
ATOM 2337 C CA . LEU B 2 108 ? 26.325 -1.021 17.881 1.00 10.74 104 LEU B CA 1
ATOM 2338 C C . LEU B 2 108 ? 27.162 0.006 18.634 1.00 11.30 104 LEU B C 1
ATOM 2339 O O . LEU B 2 108 ? 26.775 1.177 18.730 1.00 11.79 104 LEU B O 1
ATOM 2344 N N . THR B 2 109 ? 28.319 -0.426 19.140 1.00 11.47 105 THR B N 1
ATOM 2345 C CA . THR B 2 109 ? 29.315 0.474 19.718 1.00 12.10 105 THR B CA 1
ATOM 2346 C C . THR B 2 109 ? 30.320 0.834 18.639 1.00 11.18 105 THR B C 1
ATOM 2347 O O . THR B 2 109 ? 30.761 -0.033 17.877 1.00 11.69 105 THR B O 1
ATOM 2351 N N . VAL B 2 110 ? 30.692 2.113 18.585 1.00 11.83 106 VAL B N 1
ATOM 2352 C CA . VAL B 2 110 ? 31.786 2.558 17.730 1.00 12.15 106 VAL B CA 1
ATOM 2353 C C . VAL B 2 110 ? 32.893 3.094 18.631 1.00 13.32 106 VAL B C 1
ATOM 2354 O O . VAL B 2 110 ? 32.691 4.069 19.365 1.00 14.73 106 VAL B O 1
ATOM 2358 N N . LEU B 2 111 ? 34.066 2.462 18.581 1.00 12.52 107 LEU B N 1
ATOM 2359 C CA . LEU B 2 111 ? 35.204 2.957 19.344 1.00 13.81 107 LEU B CA 1
ATOM 2360 C C . LEU B 2 111 ? 35.673 4.290 18.765 1.00 15.59 107 LEU B C 1
ATOM 2361 O O . LEU B 2 111 ? 35.340 4.664 17.638 1.00 17.94 107 LEU B O 1
ATOM 2366 N N . GLY B 2 112 ? 36.418 5.039 19.566 1.00 17.92 108 GLY B N 1
ATOM 2367 C CA . GLY B 2 112 ? 36.987 6.297 19.118 1.00 24.45 108 GLY B CA 1
ATOM 2368 C C . GLY B 2 112 ? 36.331 7.554 19.653 1.00 29.43 108 GLY B C 1
ATOM 2369 O O . GLY B 2 112 ? 36.592 8.639 19.117 1.00 29.46 108 GLY B O 1
ATOM 2370 N N . GLY B 2 113 ? 35.486 7.448 20.677 1.00 34.67 109 GLY B N 1
ATOM 2371 C CA . GLY B 2 113 ? 34.894 8.644 21.246 1.00 41.34 109 GLY B CA 1
ATOM 2372 C C . GLY B 2 113 ? 33.980 9.357 20.262 1.00 47.27 109 GLY B C 1
ATOM 2373 O O . GLY B 2 113 ? 33.452 8.773 19.311 1.00 45.50 109 GLY B O 1
ATOM 2374 N N . SER B 2 114 ? 33.804 10.654 20.503 1.00 53.16 110 SER B N 1
ATOM 2375 C CA . SER B 2 114 ? 32.955 11.491 19.669 1.00 56.92 110 SER B CA 1
ATOM 2376 C C . SER B 2 114 ? 33.797 12.248 18.651 1.00 55.20 110 SER B C 1
ATOM 2377 O O . SER B 2 114 ? 34.857 12.790 18.980 1.00 53.28 110 SER B O 1
ATOM 2380 N N . ASP B 2 115 ? 33.320 12.267 17.408 1.00 51.40 111 ASP B N 1
ATOM 2381 C CA . ASP B 2 115 ? 33.972 12.962 16.306 1.00 47.42 111 ASP B CA 1
ATOM 2382 C C . ASP B 2 115 ? 32.931 13.886 15.694 1.00 44.67 111 ASP B C 1
ATOM 2383 O O . ASP B 2 115 ? 31.865 13.426 15.275 1.00 44.35 111 ASP B O 1
ATOM 2388 N N . TYR B 2 116 ? 33.241 15.181 15.636 1.00 40.37 112 TYR B N 1
ATOM 2389 C CA . TYR B 2 116 ? 32.307 16.188 15.142 1.00 36.55 112 TYR B CA 1
ATOM 2390 C C . TYR B 2 116 ? 32.750 16.824 13.835 1.00 35.23 112 TYR B C 1
ATOM 2391 O O . TYR B 2 116 ? 32.178 17.844 13.431 1.00 33.05 112 TYR B O 1
ATOM 2400 N N . GLU B 2 117 ? 33.744 16.247 13.159 1.00 36.42 113 GLU B N 1
ATOM 2401 C CA . GLU B 2 117 ? 34.197 16.818 11.895 1.00 38.30 113 GLU B CA 1
ATOM 2402 C C . GLU B 2 117 ? 33.079 16.866 10.859 1.00 36.57 113 GLU B C 1
ATOM 2403 O O . GLU B 2 117 ? 33.104 17.715 9.961 1.00 37.52 113 GLU B O 1
ATOM 2409 N N . PHE B 2 118 ? 32.090 15.974 10.963 1.00 33.64 114 PHE B N 1
ATOM 2410 C CA . PHE B 2 118 ? 30.993 15.991 9.998 1.00 30.27 114 PHE B CA 1
ATOM 2411 C C . PHE B 2 118 ? 30.229 17.307 10.043 1.00 25.83 114 PHE B C 1
ATOM 2412 O O . PHE B 2 118 ? 29.737 17.778 9.008 1.00 24.75 114 PHE B O 1
ATOM 2420 N N . LEU B 2 119 ? 30.154 17.936 11.217 1.00 23.49 115 LEU B N 1
ATOM 2421 C CA . LEU B 2 119 ? 29.441 19.202 11.335 1.00 23.65 115 LEU B CA 1
ATOM 2422 C C . LEU B 2 119 ? 30.080 20.312 10.514 1.00 24.66 115 LEU B C 1
ATOM 2423 O O . LEU B 2 119 ? 29.388 21.280 10.178 1.00 22.68 115 LEU B O 1
ATOM 2428 N N . LYS B 2 120 ? 31.376 20.189 10.180 1.00 28.87 116 LYS B N 1
ATOM 2429 C CA . LYS B 2 120 ? 32.061 21.232 9.419 1.00 33.21 116 LYS B CA 1
ATOM 2430 C C . LYS B 2 120 ? 31.450 21.393 8.039 1.00 29.83 116 LYS B C 1
ATOM 2431 O O . LYS B 2 120 ? 31.509 22.480 7.451 1.00 29.41 116 LYS B O 1
ATOM 2437 N N . SER B 2 121 ? 30.889 20.315 7.491 1.00 27.65 117 SER B N 1
ATOM 2438 C CA . SER B 2 121 ? 30.311 20.378 6.160 1.00 25.10 117 SER B CA 1
ATOM 2439 C C . SER B 2 121 ? 28.903 20.963 6.147 1.00 23.03 117 SER B C 1
ATOM 2440 O O . SER B 2 121 ? 28.390 21.258 5.065 1.00 23.28 117 SER B O 1
ATOM 2443 N N . TRP B 2 122 ? 28.275 21.147 7.306 1.00 20.48 118 TRP B N 1
ATOM 2444 C CA . TRP B 2 122 ? 26.919 21.681 7.346 1.00 20.76 118 TRP B CA 1
ATOM 2445 C C . TRP B 2 122 ? 26.914 23.190 7.128 1.00 21.33 118 TRP B C 1
ATOM 2446 O O . TRP B 2 122 ? 27.870 23.893 7.469 1.00 21.15 118 TRP B O 1
ATOM 2457 N N . THR B 2 123 ? 25.813 23.696 6.582 1.00 21.12 119 THR B N 1
ATOM 2458 C CA . THR B 2 123 ? 25.661 25.139 6.522 1.00 21.29 119 THR B CA 1
ATOM 2459 C C . THR B 2 123 ? 25.364 25.695 7.912 1.00 21.59 119 THR B C 1
ATOM 2460 O O . THR B 2 123 ? 24.855 25.000 8.799 1.00 21.24 119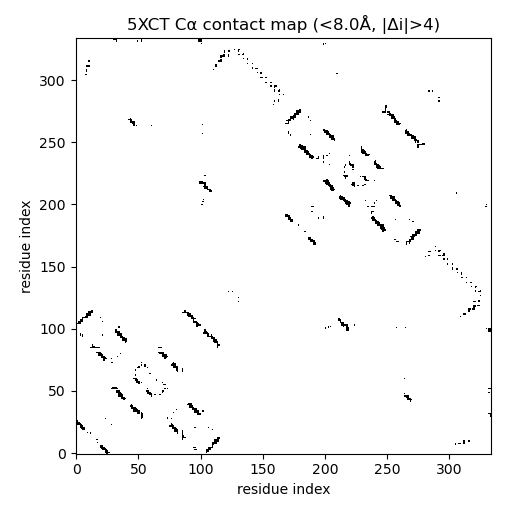 THR B O 1
ATOM 2464 N N . VAL B 2 124 ? 25.682 26.978 8.097 1.00 22.57 120 VAL B N 1
ATOM 2465 C CA . VAL B 2 124 ? 25.366 27.627 9.368 1.00 23.87 120 VAL B CA 1
ATOM 2466 C C . VAL B 2 124 ? 23.869 27.552 9.645 1.00 23.36 120 VAL B C 1
ATOM 2467 O O . VAL B 2 124 ? 23.443 27.330 10.786 1.00 23.81 120 VAL B O 1
ATOM 2471 N N . GLU B 2 125 ? 23.046 27.681 8.599 1.00 25.37 121 GLU B N 1
ATOM 2472 C CA . GLU B 2 125 ? 21.602 27.587 8.780 1.00 28.21 121 GLU B CA 1
ATOM 2473 C C . GLU B 2 125 ? 21.194 26.217 9.313 1.00 25.84 121 GLU B C 1
ATOM 2474 O O . GLU B 2 125 ? 20.373 26.119 10.235 1.00 25.28 121 GLU B O 1
ATOM 2480 N N . ASP B 2 126 ? 21.755 25.144 8.751 1.00 24.68 122 ASP B N 1
ATOM 2481 C CA . ASP B 2 126 ? 21.383 23.814 9.215 1.00 24.51 122 ASP B CA 1
ATOM 2482 C C . ASP B 2 126 ? 21.920 23.536 10.609 1.00 22.03 122 ASP B C 1
ATOM 2483 O O . ASP B 2 126 ? 21.265 22.838 11.388 1.00 21.37 122 ASP B O 1
ATOM 2488 N N . LEU B 2 127 ? 23.088 24.089 10.946 1.00 20.68 123 LEU B N 1
ATOM 2489 C CA . LEU B 2 127 ? 23.594 23.970 12.311 1.00 19.77 123 LEU B CA 1
ATOM 2490 C C . LEU B 2 127 ? 22.693 24.700 13.296 1.00 20.76 123 LEU B C 1
ATOM 2491 O O . LEU B 2 127 ? 22.374 24.176 14.370 1.00 20.10 123 LEU B O 1
ATOM 2496 N N A GLN B 2 128 ? 22.269 25.918 12.942 0.41 22.28 124 GLN B N 1
ATOM 2497 N N B GLN B 2 128 ? 22.278 25.923 12.953 0.59 22.47 124 GLN B N 1
ATOM 2498 C CA A GLN B 2 128 ? 21.361 26.670 13.803 0.41 23.74 124 GLN B CA 1
ATOM 2499 C CA B GLN B 2 128 ? 21.367 26.647 13.832 0.59 24.90 124 GLN B CA 1
ATOM 2500 C C A GLN B 2 128 ? 20.038 25.935 13.985 0.41 25.27 124 GLN B C 1
ATOM 2501 C C B GLN B 2 128 ? 20.057 25.888 14.004 0.59 24.27 124 GLN B C 1
ATOM 2502 O O A GLN B 2 128 ? 19.446 25.966 15.069 0.41 24.14 124 GLN B O 1
ATOM 2503 O O B GLN B 2 128 ? 19.500 25.842 15.105 0.59 23.61 124 GLN B O 1
ATOM 2514 N N . LYS B 2 129 ? 19.563 25.262 12.936 1.00 25.76 125 LYS B N 1
ATOM 2515 C CA . LYS B 2 129 ? 18.334 24.481 13.032 1.00 27.97 125 LYS B CA 1
ATOM 2516 C C . LYS B 2 129 ? 18.501 23.311 13.997 1.00 24.35 125 LYS B C 1
ATOM 2517 O O . LYS B 2 129 ? 17.617 23.034 14.822 1.00 23.81 125 LYS B O 1
ATOM 2523 N N . ARG B 2 130 ? 19.631 22.606 13.896 1.00 23.14 126 ARG B N 1
ATOM 2524 C CA . ARG B 2 130 ? 19.899 21.470 14.774 1.00 23.82 126 ARG B CA 1
ATOM 2525 C C . ARG B 2 130 ? 20.027 21.919 16.220 1.00 22.02 126 ARG B C 1
ATOM 2526 O O . ARG B 2 130 ? 19.539 21.249 17.141 1.00 22.10 126 ARG B O 1
ATOM 2534 N N . LEU B 2 131 ? 20.657 23.070 16.427 1.00 21.27 127 LEU B N 1
ATOM 2535 C CA . LEU B 2 131 ? 20.809 23.620 17.760 1.00 22.58 127 LEU B CA 1
ATOM 2536 C C . LEU B 2 131 ? 19.451 23.911 18.383 1.00 23.16 127 LEU B C 1
ATOM 2537 O O . LEU B 2 131 ? 19.195 23.550 19.536 1.00 22.13 127 LEU B O 1
ATOM 2542 N N A LEU B 2 132 ? 18.559 24.544 17.616 0.37 23.89 128 LEU B N 1
ATOM 2543 N N B LEU B 2 132 ? 18.562 24.577 17.637 0.63 22.84 128 LEU B N 1
ATOM 2544 C CA A LEU B 2 132 ? 17.246 24.920 18.129 0.37 24.86 128 LEU B CA 1
ATOM 2545 C CA B LEU B 2 132 ? 17.247 24.902 18.184 0.63 24.16 128 LEU B CA 1
ATOM 2546 C C A LEU B 2 132 ? 16.358 23.704 18.363 0.37 25.18 128 LEU B C 1
ATOM 2547 C C B LEU B 2 132 ? 16.414 23.654 18.437 0.63 22.94 128 LEU B C 1
ATOM 2548 O O A LEU B 2 132 ? 15.490 23.731 19.245 0.37 24.80 128 LEU B O 1
ATOM 2549 O O B LEU B 2 132 ? 15.646 23.606 19.409 0.63 24.07 128 LEU B O 1
ATOM 2558 N N . ALA B 2 133 ? 16.558 22.636 17.588 1.00 23.20 129 ALA B N 1
ATOM 2559 C CA . ALA B 2 133 ? 15.773 21.418 17.733 1.00 22.85 129 ALA B CA 1
ATOM 2560 C C . ALA B 2 133 ? 16.086 20.682 19.025 1.00 21.34 129 ALA B C 1
ATOM 2561 O O . ALA B 2 133 ? 15.279 19.856 19.469 1.00 22.32 129 ALA B O 1
ATOM 2563 N N . LEU B 2 134 ? 17.227 20.968 19.650 1.00 19.86 130 LEU B N 1
ATOM 2564 C CA . LEU B 2 134 ? 17.540 20.335 20.927 1.00 19.16 130 LEU B CA 1
ATOM 2565 C C . LEU B 2 134 ? 16.629 20.823 22.041 1.00 19.26 130 LEU B C 1
ATOM 2566 O O . LEU B 2 134 ? 16.434 20.108 23.029 1.00 19.31 130 LEU B O 1
ATOM 2571 N N . ASP B 2 135 ? 16.083 22.038 21.913 1.00 19.64 131 ASP B N 1
ATOM 2572 C CA . ASP B 2 135 ? 15.271 22.577 23.005 1.00 20.31 131 ASP B CA 1
ATOM 2573 C C . ASP B 2 135 ? 13.986 21.789 23.225 1.00 19.79 131 ASP B C 1
ATOM 2574 O O . ASP B 2 135 ? 13.731 21.374 24.370 1.00 19.75 131 ASP B O 1
ATOM 2579 N N . PRO B 2 136 ? 13.151 21.529 22.214 1.00 19.82 132 PRO B N 1
ATOM 2580 C CA . PRO B 2 136 ? 11.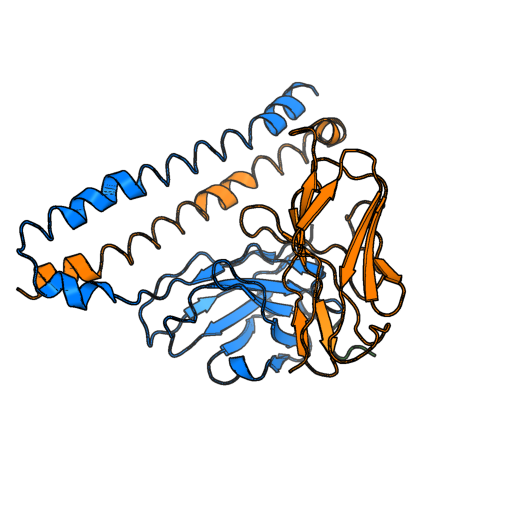993 20.660 22.473 1.00 20.50 132 PRO B CA 1
ATOM 2581 C C . PRO B 2 136 ? 12.376 19.279 22.968 1.00 20.08 132 PRO B C 1
ATOM 2582 O O . PRO B 2 136 ? 11.647 18.713 23.789 1.00 20.94 132 PRO B O 1
ATOM 2586 N N . MET B 2 137 ? 13.500 18.726 22.503 1.00 20.47 133 MET B N 1
ATOM 2587 C CA . MET B 2 137 ? 13.916 17.413 22.974 1.00 20.68 133 MET B CA 1
ATOM 2588 C C . MET B 2 137 ? 14.178 17.462 24.468 1.00 18.42 133 MET B C 1
ATOM 2589 O O . MET B 2 137 ? 13.743 16.585 25.222 1.00 18.45 133 MET B O 1
ATOM 2594 N N . MET B 2 138 ? 14.887 18.501 24.909 1.00 17.12 134 MET B N 1
ATOM 2595 C CA . MET B 2 138 ? 15.195 18.649 26.325 1.00 15.49 134 MET B CA 1
ATOM 2596 C C . MET B 2 138 ? 13.918 18.816 27.145 1.00 15.30 134 MET B C 1
ATOM 2597 O O . MET B 2 138 ? 13.745 18.166 28.182 1.00 15.28 134 MET B O 1
ATOM 2602 N N . GLU B 2 139 ? 13.006 19.688 26.699 1.00 16.38 135 GLU B N 1
ATOM 2603 C CA . GLU B 2 139 ? 11.796 19.934 27.481 1.00 16.98 135 GLU B CA 1
ATOM 2604 C C . GLU B 2 139 ? 10.934 18.688 27.557 1.00 17.42 135 GLU B C 1
ATOM 2605 O O . GLU B 2 139 ? 10.327 18.413 28.597 1.00 17.41 135 GLU B O 1
ATOM 2611 N N . GLN B 2 140 ? 10.896 17.907 26.481 1.00 17.88 136 GLN B N 1
ATOM 2612 C CA . GLN B 2 140 ? 10.135 16.671 26.509 1.00 19.82 136 GLN B CA 1
ATOM 2613 C C . GLN B 2 140 ? 10.702 15.710 27.553 1.00 19.19 136 GLN B C 1
ATOM 2614 O O . GLN B 2 140 ? 9.952 15.116 28.338 1.00 19.57 136 GLN B O 1
ATOM 2620 N N A GLU B 2 141 ? 12.029 15.550 27.578 0.66 18.60 137 GLU B N 1
ATOM 2621 N N B GLU B 2 141 ? 12.027 15.569 27.596 0.34 20.56 137 GLU B N 1
ATOM 2622 C CA A GLU B 2 141 ? 12.650 14.669 28.565 0.66 22.19 137 GLU B CA 1
ATOM 2623 C CA B GLU B 2 141 ? 12.643 14.674 28.570 0.34 24.51 137 GLU B CA 1
ATOM 2624 C C A GLU B 2 141 ? 12.365 15.142 29.984 0.66 17.73 137 GLU B C 1
ATOM 2625 C C B GLU B 2 141 ? 12.392 15.143 29.994 0.34 19.33 137 GLU B C 1
ATOM 2626 O O A GLU B 2 141 ? 12.081 14.329 30.871 0.66 16.94 137 GLU B O 1
ATOM 2627 O O B GLU B 2 141 ? 12.158 14.328 30.894 0.34 18.05 137 GLU B O 1
ATOM 2638 N N . ILE B 2 142 ? 12.441 16.455 30.216 1.00 16.71 138 ILE B N 1
ATOM 2639 C CA . ILE B 2 142 ? 12.159 16.995 31.549 1.00 15.30 138 ILE B CA 1
ATOM 2640 C C . ILE B 2 142 ? 10.720 16.713 31.952 1.00 14.58 138 ILE B C 1
ATOM 2641 O O . ILE B 2 142 ? 10.457 16.283 33.075 1.00 14.80 138 ILE B O 1
ATOM 2646 N N . GLU B 2 143 ? 9.767 16.939 31.041 1.00 16.41 139 GLU B N 1
ATOM 2647 C CA . GLU B 2 143 ? 8.369 16.705 31.389 1.00 17.89 139 GLU B CA 1
ATOM 2648 C C . GLU B 2 143 ? 8.110 15.228 31.645 1.00 16.90 139 GLU B C 1
ATOM 2649 O O . GLU B 2 143 ? 7.328 14.869 32.540 1.00 17.08 139 GLU B O 1
ATOM 2655 N N . GLU B 2 144 ? 8.782 14.355 30.894 1.00 16.49 140 GLU B N 1
ATOM 2656 C CA . GLU B 2 144 ? 8.656 12.929 31.168 1.00 16.58 140 GLU B CA 1
ATOM 2657 C C . GLU B 2 144 ? 9.109 12.600 32.580 1.00 16.18 140 GLU B C 1
ATOM 2658 O O . GLU B 2 144 ? 8.473 11.795 33.265 1.00 16.51 140 GLU B O 1
ATOM 2664 N N A ILE B 2 145 ? 10.210 13.208 33.033 0.55 15.54 141 ILE B N 1
ATOM 2665 N N B ILE B 2 145 ? 10.211 13.216 33.026 0.45 16.04 141 ILE B N 1
ATOM 2666 C CA A ILE B 2 145 ? 10.668 12.978 34.398 0.55 15.23 141 ILE B CA 1
ATOM 2667 C CA B ILE B 2 145 ? 10.702 13.013 34.387 0.45 16.56 141 ILE B CA 1
ATOM 2668 C C A ILE B 2 145 ? 9.646 13.488 35.398 0.55 14.98 141 ILE B C 1
ATOM 2669 C C B ILE B 2 145 ? 9.685 13.506 35.403 0.45 16.88 141 ILE B C 1
ATOM 2670 O O A ILE B 2 145 ? 9.363 12.826 36.400 0.55 15.41 141 ILE B O 1
ATOM 2671 O O B ILE B 2 145 ? 9.430 12.842 36.414 0.45 17.09 141 ILE B O 1
ATOM 2680 N N A ARG B 2 146 ? 9.091 14.682 35.163 0.55 14.86 142 ARG B N 1
ATOM 2681 N N B ARG B 2 146 ? 9.100 14.684 35.166 0.45 16.54 142 ARG B N 1
ATOM 2682 C CA A ARG B 2 146 ? 8.069 15.188 36.079 0.55 16.22 142 ARG B CA 1
ATOM 2683 C CA B ARG B 2 146 ? 8.075 15.178 36.085 0.45 17.11 142 ARG B CA 1
ATOM 2684 C C A ARG B 2 146 ? 6.922 14.201 36.227 0.55 16.46 142 ARG B C 1
ATOM 2685 C C B ARG B 2 146 ? 6.941 14.175 36.233 0.45 16.90 142 ARG B C 1
ATOM 2686 O O A ARG B 2 146 ? 6.429 13.973 37.336 0.55 16.71 142 ARG B O 1
ATOM 2687 O O B ARG B 2 146 ? 6.470 13.917 37.345 0.45 17.50 142 ARG B O 1
ATOM 2702 N N . GLN B 2 147 ? 6.484 13.607 35.115 1.00 17.21 143 GLN B N 1
ATOM 2703 C CA . GLN B 2 147 ? 5.369 12.665 35.161 1.00 18.14 143 GLN B CA 1
ATOM 2704 C C . GLN B 2 147 ? 5.757 11.365 35.852 1.00 18.40 143 GLN B C 1
ATOM 2705 O O . GLN B 2 147 ? 4.943 10.788 36.579 1.00 19.21 143 GLN B O 1
ATOM 2711 N N . LYS B 2 148 ? 6.999 10.907 35.663 1.00 17.73 144 LYS B N 1
ATOM 2712 C CA . LYS B 2 148 ? 7.478 9.758 36.427 1.00 19.07 144 LYS B CA 1
ATOM 2713 C C . LYS B 2 148 ? 7.369 10.020 37.927 1.00 18.39 144 LYS B C 1
ATOM 2714 O O . LYS B 2 148 ? 6.917 9.159 38.699 1.00 19.20 144 LYS B O 1
ATOM 2720 N N . TYR B 2 149 ? 7.751 11.222 38.358 1.00 17.69 145 TYR B N 1
ATOM 2721 C CA . TYR B 2 149 ? 7.676 11.520 39.780 1.00 17.17 145 TYR B CA 1
ATOM 2722 C C . TYR B 2 149 ? 6.248 11.721 40.265 1.00 19.32 145 TYR B C 1
ATOM 2723 O O . TYR B 2 149 ? 5.949 11.371 41.412 1.00 19.69 145 TYR B O 1
ATOM 2732 N N . GLN B 2 150 ? 5.355 12.258 39.424 1.00 21.42 146 GLN B N 1
ATOM 2733 C CA . GLN B 2 150 ? 3.946 12.330 39.807 1.00 23.63 146 GLN B CA 1
ATOM 2734 C C . GLN B 2 150 ? 3.440 10.956 40.211 1.00 22.63 146 GLN B C 1
ATOM 2735 O O . GLN B 2 150 ? 2.730 10.811 41.214 1.00 23.06 146 GLN B O 1
ATOM 2741 N N A CYS B 2 151 ? 3.813 9.912 39.464 0.68 22.37 147 CYS B N 1
ATOM 2742 N N B CYS B 2 151 ? 3.850 9.935 39.474 0.32 23.36 147 CYS B N 1
ATOM 2743 C CA A CYS B 2 151 ? 3.374 8.563 39.822 0.68 22.58 147 CYS B CA 1
ATOM 2744 C CA B CYS B 2 151 ? 3.418 8.583 39.766 0.32 23.51 147 CYS B CA 1
ATOM 2745 C C A CYS B 2 151 ? 4.019 8.092 41.116 0.68 22.81 147 CYS B C 1
ATOM 2746 C C B CYS B 2 151 ? 4.050 8.046 41.046 0.32 22.68 147 CYS B C 1
ATOM 2747 O O A CYS B 2 151 ? 3.403 7.346 41.882 0.68 22.93 147 CYS B O 1
ATOM 2748 O O B CYS B 2 151 ? 3.432 7.241 41.752 0.32 22.74 147 CYS B O 1
ATOM 2753 N N . LYS B 2 152 ? 5.275 8.465 41.354 1.00 21.66 148 LYS B N 1
ATOM 2754 C CA . LYS B 2 152 ? 5.911 8.051 42.603 1.00 20.90 148 LYS B CA 1
ATOM 2755 C C . LYS B 2 152 ? 5.256 8.729 43.796 1.00 19.34 148 LYS B C 1
ATOM 2756 O O . LYS B 2 152 ? 5.151 8.136 44.874 1.00 19.75 148 LYS B O 1
ATOM 2762 N N A ARG B 2 153 ? 4.811 9.973 43.627 0.43 18.65 149 ARG B N 1
ATOM 2763 N N B ARG B 2 153 ? 4.821 9.976 43.630 0.57 18.32 149 ARG B N 1
ATOM 2764 C CA A ARG B 2 153 ? 4.291 10.735 44.758 0.43 20.42 149 ARG B CA 1
ATOM 2765 C CA B ARG B 2 153 ? 4.285 10.724 44.764 0.57 21.16 149 ARG B CA 1
ATOM 2766 C C A ARG B 2 153 ? 2.862 10.349 45.110 0.43 19.62 149 ARG B C 1
ATOM 2767 C C B ARG B 2 153 ? 2.878 10.276 45.124 0.57 19.40 149 ARG B C 1
ATOM 2768 O O A ARG B 2 153 ? 2.477 10.407 46.287 0.43 18.80 149 ARG B O 1
ATOM 2769 O O B ARG B 2 153 ? 2.513 10.243 46.309 0.57 18.35 149 ARG B O 1
ATOM 2784 N N . GLN B 2 154 ? 2.075 9.941 44.117 1.00 20.03 150 GLN B N 1
ATOM 2785 C CA . GLN B 2 154 ? 0.648 9.730 44.342 1.00 23.25 150 GLN B CA 1
ATOM 2786 C C . GLN B 2 154 ? 0.329 8.708 45.424 1.00 21.89 150 GLN B C 1
ATOM 2787 O O . GLN B 2 154 ? -0.526 9.005 46.275 1.00 21.10 150 GLN B O 1
ATOM 2793 N N . PRO B 2 155 ? 0.929 7.512 45.453 1.00 21.06 151 PRO B N 1
ATOM 2794 C CA . PRO B 2 155 ? 0.574 6.570 46.526 1.00 20.67 151 PRO B CA 1
ATOM 2795 C C . PRO B 2 155 ? 0.951 7.070 47.900 1.00 20.35 151 PRO B C 1
ATOM 2796 O O . PRO B 2 155 ? 0.294 6.712 48.890 1.00 20.55 151 PRO B O 1
ATOM 2800 N N . ILE B 2 156 ? 2.000 7.883 47.998 1.00 18.57 152 ILE B N 1
ATOM 2801 C CA . ILE B 2 156 ? 2.364 8.438 49.293 1.00 17.83 152 ILE B CA 1
ATOM 2802 C C . ILE B 2 156 ? 1.306 9.427 49.761 1.00 18.62 152 ILE B C 1
ATOM 2803 O O . ILE B 2 156 ? 0.853 9.377 50.912 1.00 19.16 152 ILE B O 1
ATOM 2808 N N . LEU B 2 157 ? 0.903 10.346 48.874 1.00 18.45 153 LEU B N 1
ATOM 2809 C CA . LEU B 2 157 ? -0.167 11.283 49.203 1.00 20.62 153 LEU B CA 1
ATOM 2810 C C . LEU B 2 157 ? -1.439 10.541 49.570 1.00 21.49 153 LEU B C 1
ATOM 2811 O O . LEU B 2 157 ? -2.152 10.930 50.506 1.00 22.86 153 LEU B O 1
ATOM 2816 N N . ASP B 2 158 ? -1.754 9.479 48.825 1.00 23.86 154 ASP B N 1
ATOM 2817 C CA . ASP B 2 158 ? -2.965 8.715 49.112 1.00 26.68 154 ASP B CA 1
ATOM 2818 C C . ASP B 2 158 ? -2.889 8.097 50.496 1.00 23.66 154 ASP B C 1
ATOM 2819 O O . ASP B 2 158 ? -3.886 8.063 51.228 1.00 24.74 154 ASP B O 1
ATOM 2824 N N . ALA B 2 159 ? -1.717 7.584 50.861 1.00 22.90 155 ALA B N 1
ATOM 2825 C CA . ALA B 2 159 ? -1.539 6.961 52.169 1.00 22.04 155 ALA B CA 1
ATOM 2826 C C . ALA B 2 159 ? -1.672 7.980 53.293 1.00 21.30 155 ALA B C 1
ATOM 2827 O O . ALA B 2 159 ? -2.262 7.680 54.331 1.00 22.38 155 ALA B O 1
ATOM 2829 N N . ILE B 2 160 ? -1.135 9.187 53.105 1.00 19.92 156 ILE B N 1
ATOM 2830 C CA . ILE B 2 160 ? -1.285 10.240 54.112 1.00 20.42 156 ILE B CA 1
ATOM 2831 C C . ILE B 2 160 ? -2.748 10.623 54.256 1.00 22.24 156 ILE B C 1
ATOM 2832 O O . ILE B 2 160 ? -3.267 10.764 55.370 1.00 22.48 156 ILE B O 1
ATOM 2837 N N . GLU B 2 161 ? -3.425 10.811 53.120 1.00 23.55 157 GLU B N 1
ATOM 2838 C CA . GLU B 2 161 ? -4.813 11.252 53.123 1.00 26.25 157 GLU B CA 1
ATOM 2839 C C . GLU B 2 161 ? -5.737 10.216 53.752 1.00 25.85 157 GLU B C 1
ATOM 2840 O O . GLU B 2 161 ? -6.760 10.589 54.342 1.00 26.26 157 GLU B O 1
ATOM 2846 N N . ALA B 2 162 ? -5.381 8.924 53.660 1.00 27.32 158 ALA B N 1
ATOM 2847 C CA . ALA B 2 162 ? -6.217 7.814 54.116 1.00 28.87 158 ALA B CA 1
ATOM 2848 C C . ALA B 2 162 ? -6.187 7.626 55.617 1.00 27.92 158 ALA B C 1
ATOM 2849 O O . ALA B 2 162 ? -7.002 6.862 56.147 1.00 29.87 158 ALA B O 1
ATOM 2851 N N . LYS B 2 163 ? -5.269 8.272 56.312 1.00 25.70 159 LYS B N 1
ATOM 2852 C CA . LYS B 2 163 ? -5.166 8.070 57.744 1.00 25.24 159 LYS B CA 1
ATOM 2853 C C . LYS B 2 163 ? -6.407 8.624 58.411 1.00 27.50 159 LYS B C 1
ATOM 2854 O O . LYS B 2 163 ? -7.007 9.599 57.948 1.00 29.09 159 LYS B O 1
ATOM 2861 N N . GLY C 3 3 ? 2.021 -6.379 -4.048 1.00 43.45 3 GLY C N 1
ATOM 2862 C CA . GLY C 3 3 ? 3.017 -6.918 -3.137 1.00 40.98 3 GLY C CA 1
ATOM 2863 C C . GLY C 3 3 ? 2.742 -6.620 -1.672 1.00 37.17 3 GLY C C 1
ATOM 2864 O O . GLY C 3 3 ? 2.062 -7.376 -0.988 1.00 40.09 3 GLY C O 1
ATOM 2865 N N . TYR C 3 4 ? 3.292 -5.530 -1.177 1.00 30.92 4 TYR C N 1
ATOM 2866 C CA . TYR C 3 4 ? 2.991 -5.116 0.191 1.00 25.99 4 TYR C CA 1
ATOM 2867 C C . TYR C 3 4 ? 1.646 -4.402 0.207 1.00 24.40 4 TYR C C 1
ATOM 2868 O O . TYR C 3 4 ? 1.435 -3.481 -0.586 1.00 24.79 4 TYR C O 1
ATOM 2877 N N . PRO C 3 5 ? 0.728 -4.778 1.094 1.00 23.33 5 PRO C N 1
ATOM 2878 C CA . PRO C 3 5 ? -0.641 -4.248 1.008 1.00 22.11 5 PRO C CA 1
ATOM 2879 C C . PRO C 3 5 ? -0.878 -2.954 1.768 1.00 19.84 5 PRO C C 1
ATOM 2880 O O . PRO C 3 5 ? -2.012 -2.455 1.754 1.00 20.45 5 PRO C O 1
ATOM 2884 N N . GLY C 3 6 ? 0.151 -2.388 2.411 1.00 17.76 6 GLY C N 1
ATOM 2885 C CA . GLY C 3 6 ? 0.001 -1.080 3.002 1.00 16.06 6 GLY C CA 1
ATOM 2886 C C . GLY C 3 6 ? -0.008 0.029 1.969 1.00 15.05 6 GLY C C 1
ATOM 2887 O O . GLY C 3 6 ? 0.240 -0.177 0.773 1.00 17.32 6 GLY C O 1
ATOM 2888 N N . GLN C 3 7 ? -0.253 1.238 2.462 1.00 12.78 7 GLN C N 1
ATOM 2889 C CA . GLN C 3 7 ? -0.459 2.402 1.602 1.00 12.10 7 GLN C CA 1
ATOM 2890 C C . GLN C 3 7 ? 0.873 3.120 1.404 1.00 12.17 7 GLN C C 1
ATOM 2891 O O . GLN C 3 7 ? 1.271 3.979 2.193 1.00 12.88 7 GLN C O 1
ATOM 2897 N N . VAL C 3 8 ? 1.581 2.756 0.336 1.00 14.12 8 VAL C N 1
ATOM 2898 C CA . VAL C 3 8 ? 2.879 3.348 0.037 1.00 15.15 8 VAL C CA 1
ATOM 2899 C C . VAL C 3 8 ? 2.742 4.284 -1.138 1.00 17.62 8 VAL C C 1
ATOM 2900 O O . VAL C 3 8 ? 2.020 3.983 -2.085 1.00 18.24 8 VAL C O 1
#

Radius of gyration: 21.64 Å; Cα contacts (8 Å, |Δi|>4): 796; chains: 3; bounding box: 46×49×63 Å

Foldseek 3Di:
DWAWAKDAAAEEAAQAKDKIKIAIDDDQLQPWKKWKWWAAPPHDIDTQWIARSNVRRIDGDPVNVPFWDWGDPNVRSMIMIMGGRDDQRSFTWMWMAIDDVPGDHIYPTYGYHHDHCVCVVVCVPDDPVVVVVVVVVVVVVVVVVVVVVVVVVVVVVVVVVVVVVVD/DKAKAKAAEDEEEFQAKDKIKIAIPVWFDDLQFQKWKWWQDPPRDIDTQGTSQFRGDPPHDPQWGWHGDPRIIMIMRRGDDQVRQTWMKMWTDDPDDIHIYPTYGYHYPDPDDDVVVVPDDPVVVVVVVVVVVVSVVVVVVVVVVVVVVVCVVVVVVVVVD/DDPDDD

B-factor: mean 23.2, std 12.17, range [9.31, 91.99]

CATH classification: 4.10.170.10

Sequence (334 aa):
QIQQLVQSGPEVQKPGETVRISSCKKASGYTFTTAGMQWVQKMPGKSLKKWIGWINTRSGVPKYAEDFKGRFAFSLETSASIAYLHINNNLKNNEDTATYFCAREGPGFVYWGQGTLVTVCCSGSDYEFLKSWTVVEDLQQKRLLALDPMMEQQEIEEIIRQKYQSSKKRRQPILDAIEAKQTVVTTQESSALTTSPGETVTLTCRRSSTTGGAVTTSSNYANWVQEKPDHLFTTGLLIVGTNNRVPGVPPRFSSSGSLIEDKAALTITGAQQTEEDEAIYFCCALWYSNHWVFGGGTKLTVLGGSDYEFLKSWTVEDLQQKRLLLALDPMMEQEEIEEIIRRQKYQCCKRRQPILDAIEAKGYPGQV